Protein AF-A0A3B0MSV7-F1 (afdb_monomer)

Organism: NCBI:txid254356

Foldseek 3Di:
DQDLQEAEPADDDPLCPQQNVVVSVVSRVVVWHKYKHPAQLQDPPDDAPDHAWIWIATQQWATEIAHPGDDLVSSVVSVVSRLVVLQVLCVVLVVCVQLNHSVVLCVQRYHYHSHNSPDHPVNRVVVTGRPDQLNSLSSLCSVCSSLVVRDDCVQQGSDDQPDPVSCVRNPRDDRTNVLSCLLRPDDPDPDDDDDDDPPPCPLVSVVSNVVSCCVVPVPDQDEDDDPDCVSVPDDDHDYDDDPDDD

Solvent-accessible surface area (backbone atoms only — not comparable to full-atom values): 14546 Å² total; per-residue (Å²): 130,84,47,55,24,34,32,77,73,37,86,83,45,87,71,50,40,64,50,54,52,50,51,42,52,49,14,54,78,64,73,33,58,34,38,32,25,72,64,53,67,61,50,88,86,72,81,74,89,58,62,53,51,38,36,42,38,36,76,46,30,25,44,30,41,32,27,60,46,91,54,67,68,48,47,52,53,46,53,53,53,52,47,51,50,53,40,51,53,29,57,77,70,65,38,42,85,52,57,46,57,52,84,70,41,44,83,76,34,52,40,81,37,80,58,34,75,82,52,47,64,68,54,50,63,67,73,26,61,43,85,51,68,55,60,22,46,34,36,40,53,51,49,14,53,35,68,45,28,77,65,63,54,92,47,42,47,40,68,80,61,91,46,74,68,43,46,62,63,35,52,78,59,66,68,47,22,54,56,44,40,64,44,73,47,84,77,95,57,98,72,83,88,86,85,74,65,92,89,67,49,65,68,57,55,49,52,51,29,53,50,47,50,42,71,79,34,78,81,66,87,70,79,61,81,73,98,55,73,84,78,61,81,72,74,101,65,66,68,69,84,83,84,78,86,127

InterPro domains:
  IPR027417 P-loop containing nucleoside triphosphate hydrolase [G3DSA:3.40.50.300] (95-241)
  IPR027417 P-loop containing nucleoside triphosphate hydrolase [SSF52540] (80-227)

Structure (mmCIF, N/CA/C/O backbone):
data_AF-A0A3B0MSV7-F1
#
_entry.id   AF-A0A3B0MSV7-F1
#
loop_
_atom_site.group_PDB
_atom_site.id
_atom_site.type_symbol
_atom_site.label_atom_id
_atom_site.label_alt_id
_atom_site.label_comp_id
_atom_site.label_asym_id
_atom_site.label_entity_id
_atom_site.label_seq_id
_atom_site.pdbx_PDB_ins_code
_atom_site.Cartn_x
_atom_site.Cartn_y
_atom_site.Cartn_z
_atom_site.occupancy
_atom_site.B_iso_or_equiv
_atom_site.auth_seq_id
_atom_site.auth_comp_id
_atom_site.auth_asym_id
_atom_site.auth_atom_id
_atom_site.pdbx_PDB_model_num
ATOM 1 N N . MET A 1 1 ? 2.598 -18.179 11.301 1.00 48.12 1 MET A N 1
ATOM 2 C CA . MET A 1 1 ? 3.616 -17.414 10.551 1.00 48.12 1 MET A CA 1
ATOM 3 C C . MET A 1 1 ? 2.839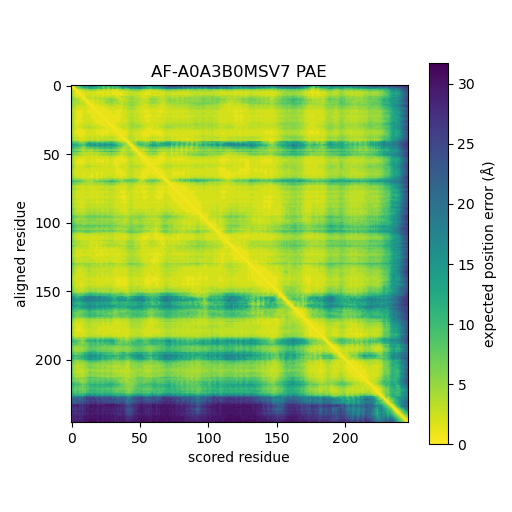 -16.520 9.619 1.00 48.12 1 MET A C 1
ATOM 5 O O . MET A 1 1 ? 2.003 -17.058 8.912 1.00 48.12 1 MET A O 1
ATOM 9 N N . THR A 1 2 ? 3.043 -15.207 9.681 1.00 65.12 2 THR A N 1
ATOM 10 C CA . THR A 1 2 ? 2.378 -14.266 8.771 1.00 65.12 2 THR A CA 1
ATOM 11 C C . THR A 1 2 ? 2.824 -14.568 7.346 1.00 65.12 2 THR A C 1
ATOM 13 O O . THR A 1 2 ? 4.017 -14.776 7.113 1.00 65.12 2 THR A O 1
ATOM 16 N N . SER A 1 3 ? 1.875 -14.650 6.418 1.00 84.06 3 SER A N 1
ATOM 17 C CA . SER A 1 3 ? 2.156 -14.942 5.010 1.00 84.06 3 SER A CA 1
ATOM 18 C C . SER A 1 3 ? 3.074 -13.876 4.394 1.00 84.06 3 SER A C 1
ATOM 20 O O . SER A 1 3 ? 2.963 -12.692 4.720 1.00 84.06 3 SER A O 1
ATOM 22 N N . SER A 1 4 ? 3.968 -14.254 3.474 1.00 90.00 4 SER A N 1
ATOM 23 C CA . SER A 1 4 ? 4.728 -13.283 2.663 1.00 90.00 4 SER A CA 1
ATOM 24 C C . SER A 1 4 ? 3.831 -12.523 1.676 1.00 90.00 4 SER A C 1
ATOM 26 O O . SER A 1 4 ? 4.258 -11.524 1.106 1.00 90.00 4 SER A O 1
ATOM 28 N N . PHE A 1 5 ? 2.587 -12.975 1.495 1.00 95.44 5 PHE A N 1
ATOM 29 C CA . PHE A 1 5 ? 1.570 -12.322 0.674 1.00 95.44 5 PHE A CA 1
ATOM 30 C C . PHE A 1 5 ? 0.740 -11.279 1.426 1.00 95.44 5 PHE A C 1
ATOM 32 O O . PHE A 1 5 ? -0.040 -10.570 0.803 1.00 95.44 5 PHE A O 1
ATOM 39 N N . PHE A 1 6 ? 0.877 -11.185 2.750 1.00 96.56 6 PHE A N 1
ATOM 40 C CA . PHE A 1 6 ? 0.087 -10.265 3.559 1.00 96.56 6 PHE A CA 1
ATOM 41 C C . PHE A 1 6 ? 0.986 -9.393 4.427 1.00 96.56 6 PHE A C 1
ATOM 43 O O . PHE A 1 6 ? 1.848 -9.890 5.158 1.00 96.56 6 PHE A O 1
ATOM 50 N N . PHE A 1 7 ? 0.772 -8.085 4.376 1.00 96.25 7 PHE A N 1
ATOM 51 C CA . PHE A 1 7 ? 1.402 -7.105 5.250 1.00 96.25 7 PHE A CA 1
ATOM 52 C C . PHE A 1 7 ? 0.329 -6.296 5.969 1.00 96.25 7 PHE A C 1
ATOM 54 O O . PHE A 1 7 ? -0.545 -5.744 5.315 1.00 96.25 7 PHE A O 1
ATOM 61 N N . ASN A 1 8 ? 0.427 -6.175 7.294 1.00 94.94 8 ASN A N 1
ATOM 62 C CA . ASN A 1 8 ? -0.419 -5.277 8.074 1.00 94.94 8 ASN A CA 1
ATOM 63 C C . ASN A 1 8 ? 0.447 -4.341 8.923 1.00 94.94 8 ASN A C 1
ATOM 65 O O . ASN A 1 8 ? 1.277 -4.804 9.714 1.00 94.94 8 ASN A O 1
ATOM 69 N N . GLN A 1 9 ? 0.240 -3.041 8.749 1.00 93.00 9 GLN A N 1
ATOM 70 C CA . GLN A 1 9 ? 0.788 -1.971 9.581 1.00 93.00 9 GLN A CA 1
ATOM 71 C C . GLN A 1 9 ? -0.317 -1.173 10.285 1.00 93.00 9 GLN A C 1
ATOM 73 O O . GLN A 1 9 ? -0.038 -0.608 11.338 1.00 93.00 9 GLN A O 1
ATOM 78 N N . ALA A 1 10 ? -1.564 -1.228 9.803 1.00 89.81 10 ALA A N 1
ATOM 79 C CA . ALA A 1 10 ? -2.692 -0.611 10.487 1.00 89.81 10 ALA A CA 1
ATOM 80 C C . ALA A 1 10 ? -2.975 -1.267 11.851 1.00 89.81 10 ALA A C 1
ATOM 82 O O . ALA A 1 10 ? -2.800 -2.480 12.052 1.00 89.81 10 ALA A O 1
ATOM 83 N N . ASN A 1 11 ? -3.469 -0.459 12.790 1.00 88.38 11 ASN A N 1
ATOM 84 C CA . ASN A 1 11 ? -3.837 -0.922 14.123 1.00 88.38 11 ASN A CA 1
ATOM 85 C C . ASN A 1 11 ? -5.003 -1.918 14.065 1.00 88.38 11 ASN A C 1
ATOM 87 O O . ASN A 1 11 ? -6.092 -1.616 13.574 1.00 88.38 11 ASN A O 1
ATOM 91 N N . LYS A 1 12 ? -4.782 -3.117 14.613 1.00 90.62 12 LYS A N 1
ATOM 92 C CA . LYS A 1 12 ? -5.821 -4.142 14.748 1.00 90.62 12 LYS A CA 1
ATOM 93 C C . LYS A 1 12 ? -6.724 -3.804 15.938 1.00 90.62 12 LYS A C 1
ATOM 95 O O . LYS A 1 12 ? -6.232 -3.665 17.057 1.00 90.62 12 LYS A O 1
ATOM 100 N N . SER A 1 13 ? -8.024 -3.710 15.692 1.00 92.31 13 SER A N 1
ATOM 101 C CA . SER A 1 13 ? -9.078 -3.503 16.688 1.00 92.31 13 SER A CA 1
ATOM 102 C C . SER A 1 13 ? -10.089 -4.651 16.630 1.00 92.31 13 SER A C 1
ATOM 104 O O . SER A 1 13 ? -10.011 -5.504 15.746 1.00 92.31 13 SER A O 1
ATOM 106 N N . GLU A 1 14 ? -11.040 -4.714 17.563 1.00 92.44 14 GLU A N 1
ATOM 107 C CA . GLU A 1 14 ? -12.082 -5.751 17.511 1.00 92.44 14 GLU A CA 1
ATOM 108 C C . GLU A 1 14 ? -13.023 -5.551 16.311 1.00 92.44 14 GLU A C 1
ATOM 110 O O . GLU A 1 14 ? -13.517 -6.524 15.747 1.00 92.44 14 GLU A O 1
ATOM 115 N N . GLU A 1 15 ? -13.212 -4.306 15.870 1.00 92.50 15 GLU A N 1
ATOM 116 C CA . GLU A 1 15 ? -14.075 -3.933 14.749 1.00 92.50 15 GLU A CA 1
ATOM 117 C C . GLU A 1 15 ? -13.504 -4.368 13.393 1.00 92.50 15 GLU A C 1
ATOM 119 O O . GLU A 1 15 ? -14.255 -4.832 12.540 1.00 92.50 15 GLU A O 1
ATOM 124 N N . ASN A 1 16 ? -12.188 -4.242 13.184 1.00 95.00 16 ASN A N 1
ATOM 125 C CA . ASN A 1 16 ? -11.553 -4.566 11.899 1.00 95.00 16 ASN A CA 1
ATOM 126 C C . ASN A 1 16 ? -10.944 -5.976 11.845 1.00 95.00 16 ASN A C 1
ATOM 128 O O . ASN A 1 16 ? -10.625 -6.480 10.766 1.00 95.00 16 ASN A O 1
ATOM 132 N N . LYS A 1 17 ? -10.802 -6.641 12.998 1.00 95.19 17 LYS A N 1
ATOM 133 C CA . LYS A 1 17 ? -10.122 -7.934 13.135 1.00 95.19 17 LYS A CA 1
ATOM 134 C C . LYS A 1 17 ? -10.636 -8.999 12.179 1.00 95.19 17 LYS A C 1
ATOM 136 O O . LYS A 1 17 ? -9.815 -9.696 11.586 1.00 95.19 17 LYS A O 1
ATOM 141 N N . GLN A 1 18 ? -11.955 -9.111 12.029 1.00 95.06 18 GLN A N 1
ATOM 142 C CA . GLN A 1 18 ? -12.560 -10.113 11.156 1.00 95.06 18 GLN A CA 1
ATOM 143 C C . GLN A 1 18 ? -12.133 -9.910 9.697 1.00 95.06 18 GLN A C 1
ATOM 145 O O . GLN A 1 18 ? -11.682 -10.857 9.059 1.00 95.06 18 GLN A O 1
ATOM 150 N N . LEU A 1 19 ? -12.221 -8.679 9.183 1.00 96.81 19 LEU A N 1
ATOM 151 C CA . LEU A 1 19 ? -11.829 -8.380 7.807 1.00 96.81 19 LEU A CA 1
ATOM 152 C C . LEU A 1 19 ? -10.325 -8.599 7.589 1.00 96.81 19 LEU A C 1
ATOM 154 O O . LEU A 1 19 ? -9.930 -9.158 6.570 1.00 96.81 19 LEU A O 1
ATOM 158 N N . LEU A 1 20 ? -9.482 -8.200 8.548 1.00 97.00 20 LEU A N 1
ATOM 159 C CA . LEU A 1 20 ? -8.030 -8.393 8.456 1.00 97.00 20 LEU A CA 1
ATOM 160 C C . LEU A 1 20 ? -7.640 -9.873 8.392 1.00 97.00 20 LEU A C 1
ATOM 162 O O . LEU A 1 20 ? -6.780 -10.240 7.596 1.00 97.00 20 LEU A O 1
ATOM 166 N N . GLU A 1 21 ? -8.270 -10.716 9.212 1.00 95.81 21 GLU A N 1
ATOM 167 C CA . GLU A 1 21 ? -8.036 -12.166 9.208 1.00 95.81 21 GLU A CA 1
ATOM 168 C C . GLU A 1 21 ? -8.483 -12.791 7.879 1.00 95.81 21 GLU A C 1
ATOM 170 O O . GLU A 1 21 ? -7.724 -13.543 7.271 1.00 95.81 21 GLU A O 1
ATOM 175 N N . GLN A 1 22 ? -9.648 -12.391 7.361 1.00 96.56 22 GLN A N 1
ATOM 176 C CA . GLN A 1 22 ? -10.139 -12.841 6.055 1.00 96.56 22 GLN A CA 1
ATOM 177 C C . GLN A 1 22 ? -9.228 -12.410 4.895 1.00 96.56 22 GLN A C 1
ATOM 179 O O . GLN A 1 22 ? -8.979 -13.195 3.981 1.00 96.56 22 GLN A O 1
ATOM 184 N N . LEU A 1 23 ? -8.709 -11.178 4.920 1.00 97.25 23 LEU A N 1
ATOM 185 C CA . LEU A 1 23 ? -7.759 -10.691 3.917 1.00 97.25 23 LEU A CA 1
ATOM 186 C C . LEU A 1 23 ? -6.432 -11.461 3.966 1.00 97.25 23 LEU A C 1
ATOM 188 O O . LEU A 1 23 ? -5.885 -11.778 2.910 1.00 97.25 23 LEU A O 1
ATOM 192 N N . GLU A 1 24 ? -5.919 -11.772 5.161 1.00 96.81 24 GLU A N 1
ATOM 193 C CA . GLU A 1 24 ? -4.688 -12.554 5.332 1.00 96.81 24 GLU A CA 1
ATOM 194 C C . GLU A 1 24 ? -4.846 -13.983 4.796 1.00 96.81 24 GLU A C 1
ATOM 196 O O . GLU A 1 24 ? -3.989 -14.455 4.039 1.00 96.81 24 GLU A O 1
ATOM 201 N N . GLU A 1 25 ? -5.946 -14.654 5.149 1.00 96.56 25 GLU A N 1
ATOM 202 C CA . GLU A 1 25 ? -6.273 -15.996 4.657 1.00 96.56 25 GLU A CA 1
ATOM 203 C C . GLU A 1 25 ? -6.412 -15.998 3.132 1.00 96.56 25 GLU A C 1
ATOM 205 O O . GLU A 1 25 ? -5.724 -16.758 2.444 1.00 96.56 25 GLU A O 1
ATOM 210 N N . TRP A 1 26 ? -7.206 -15.073 2.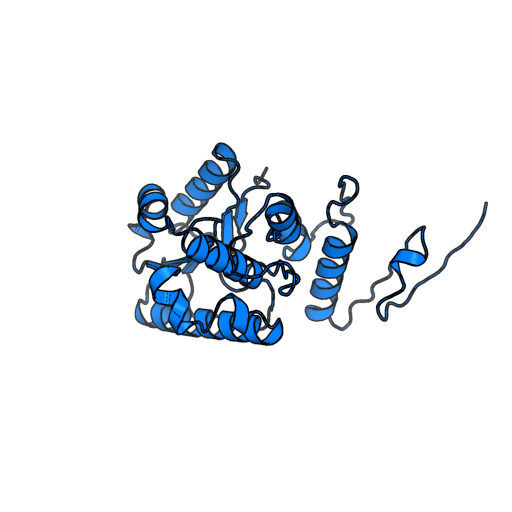584 1.00 96.94 26 TRP A N 1
ATOM 211 C CA . TRP A 1 26 ? -7.406 -14.945 1.143 1.00 96.94 26 TRP A CA 1
ATOM 212 C C . TRP A 1 26 ? -6.096 -14.690 0.387 1.00 96.94 26 TRP A C 1
ATOM 214 O O . TRP A 1 26 ? -5.841 -15.325 -0.643 1.00 96.94 26 TRP A O 1
ATOM 224 N N . ALA A 1 27 ? -5.247 -13.791 0.895 1.00 96.75 27 ALA A N 1
ATOM 225 C CA . ALA A 1 27 ? -3.951 -13.471 0.302 1.00 96.75 27 ALA A CA 1
ATOM 226 C C . ALA A 1 27 ? -3.040 -14.706 0.226 1.00 96.75 27 ALA A C 1
ATOM 228 O O . ALA A 1 27 ? -2.393 -14.946 -0.799 1.00 96.75 27 ALA A O 1
ATOM 229 N N . ALA A 1 28 ? -3.013 -15.508 1.295 1.00 95.62 28 ALA A N 1
ATOM 230 C CA . ALA A 1 28 ? -2.228 -16.734 1.365 1.00 95.62 28 ALA A CA 1
ATOM 231 C C . ALA A 1 28 ? -2.758 -17.824 0.420 1.00 95.62 28 ALA A C 1
ATOM 233 O O . ALA A 1 28 ? -1.974 -18.421 -0.317 1.00 95.62 28 ALA A O 1
ATOM 234 N N . GLU A 1 29 ? -4.072 -18.058 0.395 1.00 95.88 29 GLU A N 1
ATOM 235 C CA . GLU A 1 29 ? -4.696 -19.073 -0.464 1.00 95.88 29 GLU A CA 1
ATOM 236 C C . GLU A 1 29 ? -4.529 -18.763 -1.957 1.00 95.88 29 GLU A C 1
ATOM 238 O O . GLU A 1 29 ? -4.316 -19.665 -2.770 1.00 95.88 29 GLU A O 1
ATOM 243 N N . ASN A 1 30 ? -4.577 -17.479 -2.321 1.00 95.00 30 ASN A N 1
ATOM 244 C CA . ASN A 1 30 ? -4.545 -17.029 -3.712 1.00 95.00 30 ASN A CA 1
ATOM 245 C C . ASN A 1 30 ? -3.159 -16.559 -4.172 1.00 95.00 30 ASN A C 1
ATOM 247 O O . ASN A 1 30 ? -3.028 -16.079 -5.299 1.00 95.00 30 ASN A O 1
ATOM 251 N N . ASN A 1 31 ? -2.123 -16.672 -3.331 1.00 94.62 31 ASN A N 1
ATOM 252 C CA . ASN A 1 31 ? -0.774 -16.152 -3.600 1.00 94.62 31 ASN A CA 1
ATOM 253 C C . ASN A 1 31 ? -0.790 -14.693 -4.096 1.00 94.62 31 ASN A C 1
ATOM 255 O O . ASN A 1 31 ? -0.073 -14.323 -5.030 1.00 94.62 31 ASN A O 1
ATOM 259 N N . THR A 1 32 ? -1.668 -13.877 -3.514 1.00 94.00 32 THR A N 1
ATOM 260 C CA . THR A 1 32 ? -1.915 -12.507 -3.964 1.00 94.00 32 THR A CA 1
ATOM 261 C C . THR A 1 32 ? -1.419 -11.529 -2.921 1.00 94.00 32 THR A C 1
ATOM 263 O O . THR A 1 32 ? -1.791 -11.631 -1.760 1.00 94.00 32 THR A O 1
ATOM 266 N N . GLN A 1 33 ? -0.595 -10.569 -3.344 1.00 96.06 33 GLN A N 1
ATOM 267 C CA . GLN A 1 33 ? -0.086 -9.544 -2.440 1.00 96.06 33 GLN A CA 1
ATOM 268 C C . GLN A 1 33 ? -1.213 -8.645 -1.936 1.00 96.06 33 GLN A C 1
ATOM 270 O O . GLN A 1 33 ? -1.985 -8.091 -2.727 1.00 96.06 33 GLN A O 1
ATOM 275 N N . VAL A 1 34 ? -1.273 -8.490 -0.620 1.00 97.75 34 VAL A N 1
ATOM 276 C CA . VAL A 1 34 ? -2.196 -7.614 0.089 1.00 97.75 34 VAL A CA 1
ATOM 277 C C . VAL A 1 34 ? -1.422 -6.837 1.143 1.00 97.75 34 VAL A C 1
ATOM 279 O O . VAL A 1 34 ? -0.704 -7.408 1.965 1.00 97.75 34 VAL A O 1
ATOM 282 N N . TYR A 1 35 ? -1.602 -5.523 1.132 1.00 97.81 35 TYR A N 1
ATOM 283 C CA . TYR A 1 35 ? -1.072 -4.621 2.143 1.00 97.81 35 TYR A CA 1
ATOM 284 C C . TYR A 1 35 ? -2.240 -3.930 2.823 1.00 97.81 35 TYR A C 1
ATOM 286 O O . TYR A 1 35 ? -3.153 -3.448 2.156 1.00 97.81 35 TYR A O 1
ATOM 294 N N . VAL A 1 36 ? -2.187 -3.857 4.141 1.00 97.50 36 VAL A N 1
ATOM 295 C CA . VAL A 1 36 ? -3.093 -3.064 4.954 1.00 97.50 36 VAL A CA 1
ATOM 296 C C . VAL A 1 36 ? -2.255 -2.060 5.729 1.00 97.50 36 VAL A C 1
ATOM 298 O O . VAL A 1 36 ? -1.378 -2.439 6.507 1.00 97.50 36 VAL A O 1
ATOM 301 N N . VAL A 1 37 ? -2.499 -0.780 5.479 1.00 95.75 37 VAL A N 1
ATOM 302 C CA . VAL A 1 37 ? -1.752 0.340 6.067 1.00 95.75 37 VAL A CA 1
ATOM 303 C C . VAL A 1 37 ? -2.717 1.382 6.621 1.00 95.75 37 VAL A C 1
ATOM 305 O O . VAL A 1 37 ? -3.898 1.362 6.287 1.00 95.75 37 VAL A O 1
ATOM 308 N N . ASP A 1 38 ? -2.235 2.281 7.468 1.00 93.81 38 ASP A N 1
ATOM 309 C CA . ASP A 1 38 ? -2.989 3.453 7.944 1.00 93.81 38 ASP A CA 1
ATOM 310 C C . ASP A 1 38 ? -2.557 4.764 7.261 1.00 93.81 38 ASP A C 1
ATOM 312 O O . ASP A 1 38 ? -3.187 5.803 7.451 1.00 93.81 38 ASP A O 1
ATOM 316 N N . GLY A 1 39 ? -1.525 4.694 6.417 1.00 93.31 39 GLY A N 1
ATOM 317 C CA . GLY A 1 39 ? -0.963 5.809 5.669 1.00 93.31 39 GLY A CA 1
ATOM 318 C C . GLY A 1 39 ? 0.135 5.366 4.693 1.00 93.31 39 GLY A C 1
ATOM 319 O O . GLY A 1 39 ? 0.488 4.181 4.640 1.00 93.31 39 GLY A O 1
ATOM 320 N N . PRO A 1 40 ? 0.696 6.288 3.891 1.00 93.94 40 PRO A N 1
ATOM 321 C CA . PRO A 1 40 ? 1.839 5.987 3.034 1.00 93.94 40 PRO A CA 1
ATOM 322 C C . PRO A 1 40 ? 3.088 5.600 3.843 1.00 93.94 40 PRO A C 1
ATOM 324 O O . PRO A 1 40 ? 3.626 6.399 4.600 1.00 93.94 40 PRO A O 1
ATOM 327 N N . LEU A 1 41 ? 3.623 4.397 3.619 1.00 90.75 41 LEU A N 1
ATOM 328 C CA . LEU A 1 41 ? 4.809 3.880 4.321 1.00 90.75 41 LEU A CA 1
ATOM 329 C C . LEU A 1 41 ? 6.101 4.611 3.928 1.00 90.75 41 LEU A C 1
ATOM 331 O O . LEU A 1 41 ? 7.080 4.618 4.666 1.00 90.75 41 LEU A O 1
ATOM 335 N N . GLY A 1 42 ? 6.147 5.180 2.722 1.00 74.44 42 GLY A N 1
ATOM 336 C CA . GLY A 1 42 ? 7.362 5.760 2.148 1.00 74.44 42 GLY A CA 1
ATOM 337 C C . GLY A 1 42 ? 7.832 7.081 2.773 1.00 74.44 42 GLY A C 1
ATOM 338 O O . GLY A 1 42 ? 8.919 7.548 2.407 1.00 74.44 42 GLY A O 1
ATOM 339 N N . ASP A 1 43 ? 7.034 7.703 3.646 1.00 74.00 43 ASP A N 1
ATOM 340 C CA . ASP A 1 43 ? 7.321 9.009 4.247 1.00 74.00 43 ASP A CA 1
ATOM 341 C C . ASP A 1 43 ? 6.620 9.139 5.619 1.00 74.00 43 ASP A C 1
ATOM 343 O O . ASP A 1 43 ? 5.423 9.392 5.684 1.00 74.00 43 ASP A O 1
ATOM 347 N N . ASP A 1 44 ? 7.366 8.989 6.721 1.00 69.56 44 ASP A N 1
ATOM 348 C CA . ASP A 1 44 ? 6.825 8.995 8.099 1.00 69.56 44 ASP A CA 1
ATOM 349 C C . ASP A 1 44 ? 6.354 10.384 8.589 1.00 69.56 44 ASP A C 1
ATOM 351 O O . ASP A 1 44 ? 6.057 10.564 9.766 1.00 69.56 44 ASP A O 1
ATOM 355 N N . LYS A 1 45 ? 6.353 11.407 7.728 1.00 76.44 45 LYS A N 1
ATOM 356 C CA . LYS A 1 45 ? 5.959 12.777 8.103 1.00 76.44 45 LYS A CA 1
ATOM 357 C C . LYS A 1 45 ? 4.442 12.993 8.136 1.00 76.44 45 LYS A C 1
ATOM 359 O O . LYS A 1 45 ? 4.010 14.074 8.528 1.00 76.44 45 LYS A O 1
ATOM 364 N N . TYR A 1 46 ? 3.672 12.031 7.635 1.00 80.56 46 TYR A N 1
ATOM 365 C CA . TYR A 1 46 ? 2.222 12.123 7.528 1.00 80.56 46 TYR A CA 1
ATOM 366 C C . TYR A 1 46 ? 1.586 11.445 8.740 1.00 80.56 46 TYR A C 1
ATOM 368 O O . TYR A 1 46 ? 1.776 10.250 8.960 1.00 80.56 46 TYR A O 1
ATOM 376 N N . GLU A 1 47 ? 0.856 12.223 9.53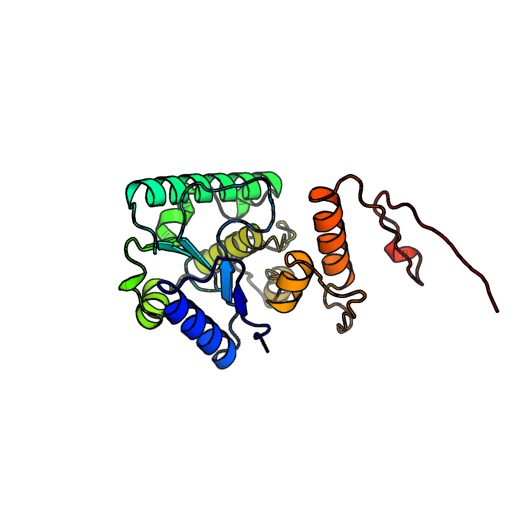1 1.00 81.75 47 GLU A N 1
ATOM 377 C CA . GLU A 1 47 ? 0.095 11.748 10.683 1.00 81.75 47 GLU A CA 1
ATOM 378 C C . GLU A 1 47 ? -1.366 12.138 10.480 1.00 81.75 47 GLU A C 1
ATOM 380 O O . GLU A 1 47 ? -1.663 13.295 10.184 1.00 81.75 47 GLU A O 1
ATOM 385 N N . TYR A 1 48 ? -2.270 11.176 10.654 1.00 89.06 48 TYR A N 1
ATOM 386 C CA . TYR A 1 48 ? -3.706 11.386 10.495 1.00 89.06 48 TYR A CA 1
ATOM 387 C C . TYR A 1 48 ? -4.383 11.423 11.866 1.00 89.06 48 TYR A C 1
ATOM 389 O O . TYR A 1 48 ? -4.099 10.594 12.733 1.00 89.06 48 TYR A O 1
ATOM 397 N N . SER A 1 49 ? -5.271 12.397 12.067 1.00 85.38 49 SER A N 1
ATOM 398 C CA . SER A 1 49 ? -6.039 12.575 13.307 1.00 85.38 49 SER A CA 1
ATOM 399 C C . SER A 1 49 ? -7.128 11.516 13.477 1.00 85.38 49 SER A C 1
ATOM 401 O O . SER A 1 49 ? -7.399 11.095 14.602 1.00 85.38 49 SER A O 1
ATOM 403 N N . HIS A 1 50 ? -7.734 11.084 12.369 1.00 89.50 50 HIS A N 1
ATOM 404 C CA . HIS A 1 50 ? -8.760 10.054 12.358 1.00 89.50 50 HIS A CA 1
ATOM 405 C C . HIS A 1 50 ? -8.190 8.705 12.821 1.00 89.50 50 HIS A C 1
ATOM 407 O O . HIS A 1 50 ? -7.118 8.273 12.391 1.00 89.50 50 HIS A O 1
ATOM 413 N N . VAL A 1 51 ? -8.927 8.017 13.695 1.00 88.62 51 VAL A N 1
ATOM 414 C CA . VAL A 1 51 ? -8.546 6.712 14.247 1.00 88.62 51 VAL A CA 1
ATOM 415 C C . VAL A 1 51 ? -9.559 5.661 13.823 1.00 88.62 51 VAL A C 1
ATOM 417 O O . VAL A 1 51 ? -10.766 5.871 13.892 1.00 88.62 51 VAL A O 1
ATOM 420 N N . GLY A 1 52 ? -9.062 4.478 13.467 1.00 91.75 52 GLY A N 1
ATOM 421 C CA . GLY A 1 52 ? -9.909 3.338 13.126 1.00 91.75 52 GLY A CA 1
ATOM 422 C C . GLY A 1 52 ? -1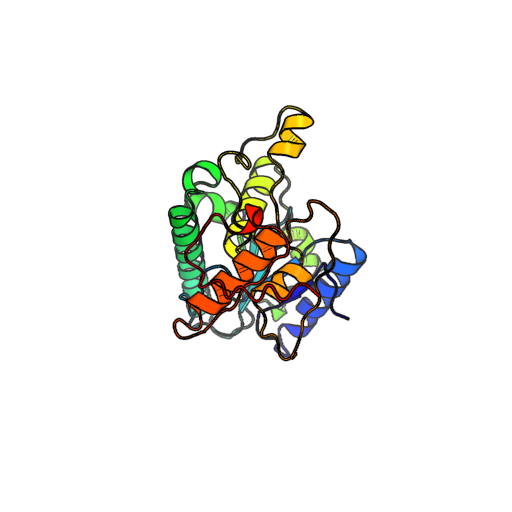0.189 3.205 11.635 1.00 91.75 52 GLY A C 1
ATOM 423 O O . GLY A 1 52 ? -11.084 2.462 11.265 1.00 91.75 52 GLY A O 1
ATOM 424 N N . HIS A 1 53 ? -9.437 3.864 10.756 1.00 95.06 53 HIS A N 1
ATOM 425 C CA . HIS A 1 53 ? -9.436 3.532 9.331 1.00 95.06 53 HIS A CA 1
ATOM 426 C C . HIS A 1 53 ? -8.378 2.478 8.999 1.00 95.06 53 HIS A C 1
ATOM 428 O O . HIS A 1 53 ? -7.401 2.285 9.725 1.00 95.06 53 HIS A O 1
ATOM 434 N N . ILE A 1 54 ? -8.559 1.826 7.855 1.00 97.00 54 ILE A N 1
ATOM 435 C CA . ILE A 1 54 ? -7.512 1.061 7.179 1.00 97.00 54 ILE A CA 1
ATOM 436 C C . ILE A 1 54 ? -7.508 1.403 5.689 1.00 97.00 54 ILE A C 1
ATOM 438 O O . ILE A 1 54 ? -8.536 1.756 5.110 1.00 97.00 54 ILE A O 1
ATOM 442 N N . VAL A 1 55 ? -6.358 1.222 5.050 1.00 97.69 55 VAL A N 1
ATOM 443 C CA . VAL A 1 55 ? -6.188 1.292 3.601 1.00 97.69 55 VAL A CA 1
ATOM 444 C C . VAL A 1 55 ? -5.743 -0.080 3.102 1.00 97.69 55 VAL A C 1
ATOM 446 O O . VAL A 1 55 ? -4.615 -0.505 3.358 1.00 97.69 55 VAL A O 1
ATOM 449 N N . ALA A 1 56 ? -6.628 -0.782 2.395 1.00 98.12 56 ALA A N 1
ATOM 450 C CA . ALA A 1 56 ? -6.357 -2.090 1.808 1.00 98.12 56 ALA A CA 1
ATOM 451 C C . ALA A 1 56 ? -5.911 -1.956 0.343 1.00 98.12 56 ALA A C 1
ATOM 453 O O . ALA A 1 56 ? -6.602 -1.384 -0.507 1.00 98.12 56 ALA A O 1
ATOM 454 N N . LEU A 1 57 ? -4.743 -2.520 0.045 1.00 97.88 57 LEU A N 1
ATOM 455 C CA . LEU A 1 57 ? -4.035 -2.407 -1.225 1.00 97.88 57 LEU A CA 1
ATOM 456 C C . LEU A 1 57 ? -3.769 -3.801 -1.782 1.00 97.88 57 LEU A C 1
ATOM 458 O O . LEU A 1 57 ? -3.212 -4.651 -1.090 1.00 97.88 57 LEU A O 1
ATOM 462 N N . SER A 1 58 ? -4.095 -4.029 -3.051 1.00 96.88 58 SER A N 1
ATOM 463 C CA . SER A 1 58 ? -3.743 -5.273 -3.734 1.00 96.88 58 SER A CA 1
ATOM 464 C C . SER A 1 58 ? -3.630 -5.042 -5.245 1.00 96.88 58 SER A C 1
ATOM 466 O O . SER A 1 58 ? -4.470 -4.332 -5.810 1.00 96.88 58 SER A O 1
ATOM 468 N N . PRO A 1 59 ? -2.612 -5.599 -5.928 1.00 94.06 59 PRO A N 1
ATOM 469 C CA . PRO A 1 59 ? -2.477 -5.478 -7.378 1.00 94.06 59 PRO A CA 1
ATOM 470 C C . PRO A 1 59 ? -3.742 -5.926 -8.121 1.00 94.06 59 PRO A C 1
ATOM 472 O O . PRO A 1 59 ? -4.376 -6.918 -7.768 1.00 94.06 59 PRO A O 1
ATOM 475 N N . GLY A 1 60 ? -4.123 -5.185 -9.164 1.00 94.06 60 GLY A N 1
ATOM 476 C CA . GLY A 1 60 ? -5.351 -5.449 -9.924 1.00 94.06 60 GLY A CA 1
ATOM 477 C C . GLY A 1 60 ? -6.655 -5.031 -9.228 1.00 94.06 60 GLY A C 1
ATOM 478 O O . GLY A 1 60 ? -7.731 -5.205 -9.808 1.00 94.06 60 GLY A O 1
ATOM 479 N N . ARG A 1 61 ? -6.569 -4.454 -8.024 1.00 96.31 61 ARG A N 1
ATOM 480 C CA . ARG A 1 61 ? -7.708 -3.941 -7.259 1.00 96.31 61 ARG A CA 1
ATOM 481 C C . ARG A 1 61 ? -7.618 -2.428 -7.056 1.00 96.31 61 ARG A C 1
ATOM 483 O O . ARG A 1 61 ? -6.566 -1.814 -7.242 1.00 96.31 61 ARG A O 1
ATOM 490 N N . LYS A 1 62 ? -8.752 -1.823 -6.714 1.00 97.44 62 LYS A N 1
ATOM 491 C CA . LYS A 1 62 ? -8.868 -0.462 -6.201 1.00 97.44 62 LYS A CA 1
ATOM 492 C C . LYS A 1 62 ? -8.256 -0.406 -4.807 1.00 97.44 62 LYS A C 1
ATOM 494 O O . LYS A 1 62 ? -8.315 -1.377 -4.053 1.00 97.44 62 LYS A O 1
ATOM 499 N N . ILE A 1 63 ? -7.713 0.752 -4.479 1.00 97.69 63 ILE A N 1
ATOM 500 C CA . ILE A 1 63 ? -7.262 1.112 -3.142 1.00 97.69 63 ILE A CA 1
ATOM 501 C C . ILE A 1 63 ? -8.518 1.352 -2.310 1.00 97.69 63 ILE A C 1
ATOM 503 O O . ILE A 1 63 ? -9.278 2.278 -2.596 1.00 97.69 63 ILE A O 1
ATOM 507 N N . ALA A 1 64 ? -8.767 0.485 -1.335 1.00 98.12 64 ALA A N 1
ATOM 508 C CA . ALA A 1 64 ? -9.943 0.593 -0.488 1.00 98.12 64 ALA A CA 1
ATOM 509 C C . ALA A 1 64 ? -9.591 1.335 0.802 1.00 98.12 64 ALA A C 1
ATOM 511 O O . ALA A 1 64 ? -8.763 0.848 1.567 1.00 98.12 64 ALA A O 1
ATOM 512 N N . LEU A 1 65 ? -10.211 2.490 1.033 1.00 97.88 65 LEU A N 1
ATOM 513 C CA . LEU A 1 65 ? -10.161 3.209 2.303 1.00 97.88 65 LEU A CA 1
ATOM 514 C C . LEU A 1 65 ? -11.420 2.834 3.075 1.00 97.88 65 LEU A C 1
ATOM 516 O O . LEU A 1 65 ? -12.526 3.028 2.573 1.00 97.88 65 LEU A O 1
ATOM 520 N N . ILE A 1 66 ? -11.252 2.247 4.254 1.00 97.88 66 ILE A N 1
ATOM 521 C CA . ILE A 1 66 ? -12.347 1.634 5.004 1.00 97.88 66 ILE A CA 1
ATOM 522 C C . ILE A 1 66 ? -12.357 2.204 6.413 1.00 97.88 66 ILE A C 1
ATOM 524 O O . ILE A 1 66 ? -11.355 2.111 7.126 1.00 97.88 66 ILE A O 1
ATOM 528 N N . ASN A 1 67 ? -13.490 2.771 6.809 1.00 97.31 67 ASN A N 1
ATOM 529 C CA . ASN A 1 67 ? -13.688 3.375 8.114 1.00 97.31 67 ASN A CA 1
ATOM 530 C C . ASN A 1 67 ? -14.290 2.379 9.113 1.00 97.31 67 ASN A C 1
ATOM 532 O O . ASN A 1 67 ? -15.350 1.810 8.878 1.00 97.31 67 ASN A O 1
ATOM 536 N N . PHE A 1 68 ? -13.640 2.187 10.256 1.00 95.81 68 PHE A N 1
ATOM 537 C CA . PHE A 1 68 ? -14.194 1.501 11.431 1.00 95.81 68 PHE A CA 1
ATOM 538 C C . PHE A 1 68 ? -14.361 2.450 12.630 1.00 95.81 68 PHE A C 1
ATOM 540 O O . PHE A 1 68 ? -14.808 2.018 13.699 1.00 95.81 68 PHE A O 1
ATOM 547 N N . GLY A 1 69 ? -13.990 3.721 12.453 1.00 91.88 69 GLY A N 1
ATOM 548 C CA . GLY A 1 69 ? -14.135 4.807 13.409 1.00 91.88 69 GLY A CA 1
ATOM 549 C C . GLY A 1 69 ? -15.589 5.240 13.597 1.00 91.88 69 GLY A C 1
ATOM 550 O O . GLY A 1 69 ? -16.530 4.628 13.091 1.00 91.88 69 GLY A O 1
ATOM 551 N N . ALA A 1 70 ? -15.780 6.281 14.406 1.00 86.50 70 ALA A N 1
ATOM 552 C CA . ALA A 1 70 ? -17.110 6.778 14.766 1.00 86.50 70 ALA A CA 1
ATOM 553 C C . ALA A 1 70 ? -17.546 8.016 13.969 1.00 86.50 70 ALA A C 1
ATOM 555 O O . ALA A 1 70 ? -18.736 8.320 13.955 1.00 86.50 70 ALA A O 1
ATOM 556 N N . SER A 1 71 ? -16.603 8.741 13.360 1.00 91.00 71 SER A N 1
ATOM 557 C CA . SER A 1 71 ? -16.855 10.013 12.684 1.00 91.00 71 SER A CA 1
ATOM 558 C C . SER A 1 71 ? -16.687 9.853 11.176 1.00 91.00 71 SER A C 1
ATOM 560 O O . SER A 1 71 ? -15.602 9.535 10.698 1.00 91.00 71 SER A O 1
ATOM 562 N N . GLU A 1 72 ? -17.772 10.057 10.432 1.00 90.44 72 GLU A N 1
ATOM 563 C CA . GLU A 1 72 ? -17.751 10.091 8.964 1.00 90.44 72 GLU A CA 1
ATOM 564 C C . GLU A 1 72 ? -17.031 11.350 8.455 1.00 90.44 72 GLU A C 1
ATOM 566 O O . GLU A 1 72 ? -16.238 11.267 7.525 1.00 90.44 72 GLU A O 1
ATOM 571 N N . GLU A 1 73 ? -17.224 12.493 9.120 1.00 93.00 73 GLU A N 1
ATOM 572 C CA . GLU A 1 73 ? -16.597 13.771 8.755 1.00 93.00 73 GLU A CA 1
ATOM 573 C C . GLU A 1 73 ? -15.065 13.713 8.883 1.00 93.00 73 GLU A C 1
ATOM 575 O O . GLU A 1 73 ? -14.349 14.061 7.949 1.00 93.00 73 GLU A O 1
ATOM 580 N N . GLU A 1 74 ? -14.547 13.181 9.995 1.00 94.12 74 GLU A N 1
ATOM 581 C CA . GLU A 1 74 ? -13.095 13.005 10.177 1.00 94.12 74 GLU A CA 1
ATOM 582 C C . GLU A 1 74 ? -12.510 11.995 9.174 1.00 94.12 74 GLU A C 1
ATOM 584 O O . GLU A 1 74 ? -11.342 12.090 8.792 1.00 94.12 74 GLU A O 1
ATOM 589 N N . PHE A 1 75 ? -13.307 11.015 8.739 1.00 96.12 75 PHE A N 1
ATOM 590 C CA . PHE A 1 75 ? -12.884 10.058 7.722 1.00 96.12 75 PHE A CA 1
ATOM 591 C C . PHE A 1 75 ? -12.818 10.691 6.326 1.00 96.12 75 PHE A C 1
ATOM 593 O O . PHE A 1 75 ? -11.879 10.412 5.579 1.00 96.12 75 PHE A O 1
ATOM 600 N N . GLU A 1 76 ? -13.765 11.566 5.977 1.00 95.50 76 GLU A N 1
ATOM 601 C CA . GLU A 1 76 ? -13.700 12.356 4.743 1.00 95.50 76 GLU A CA 1
ATOM 602 C C . GLU A 1 76 ? -12.460 13.261 4.722 1.00 95.50 76 GLU A C 1
ATOM 604 O O . GLU A 1 76 ? -11.746 13.289 3.716 1.00 95.50 76 GLU A O 1
ATOM 609 N N . GLU A 1 77 ? -12.155 13.938 5.836 1.00 95.81 77 GLU A N 1
ATOM 610 C CA . GLU A 1 77 ? -10.926 14.733 5.983 1.00 95.81 77 GLU A CA 1
ATOM 611 C C . GLU A 1 77 ? -9.676 13.870 5.764 1.00 95.81 77 GLU A C 1
ATOM 613 O O . GLU A 1 77 ? -8.818 14.212 4.947 1.00 95.81 77 GLU A O 1
ATOM 618 N N . PHE A 1 78 ? -9.616 12.694 6.401 1.00 95.81 78 PHE A N 1
ATOM 619 C CA . PHE A 1 78 ? -8.537 11.730 6.190 1.00 95.81 78 PHE A CA 1
ATOM 620 C C . PHE A 1 78 ? -8.381 11.330 4.715 1.00 95.81 78 PHE A C 1
ATOM 622 O O . PHE A 1 78 ? -7.255 11.242 4.223 1.00 95.81 78 PHE A O 1
ATOM 629 N N . ILE A 1 79 ? -9.479 11.076 3.995 1.00 95.94 79 ILE A N 1
ATOM 630 C CA . ILE A 1 79 ? -9.416 10.710 2.575 1.00 95.94 79 ILE A CA 1
ATOM 631 C C . ILE A 1 79 ? -8.778 11.841 1.760 1.00 95.94 79 ILE A C 1
ATOM 633 O O . ILE A 1 79 ? -7.932 11.566 0.904 1.00 95.94 79 ILE A O 1
ATOM 637 N N . GLU A 1 80 ? -9.170 13.096 1.991 1.00 95.62 80 GLU A N 1
ATOM 638 C CA . GLU A 1 80 ? -8.588 14.235 1.273 1.00 95.62 80 GLU A CA 1
ATOM 639 C C . GLU A 1 80 ? -7.090 14.379 1.565 1.00 95.62 80 GLU A C 1
ATOM 641 O O . GLU A 1 80 ? -6.297 14.455 0.617 1.00 95.62 80 GLU A O 1
ATOM 646 N N . ASP A 1 81 ? -6.698 14.317 2.840 1.00 95.12 81 ASP A N 1
ATOM 647 C CA . ASP A 1 81 ? -5.299 14.409 3.269 1.00 95.12 81 ASP A CA 1
ATOM 648 C C . ASP A 1 81 ? -4.462 13.264 2.678 1.00 95.12 81 ASP A C 1
ATOM 650 O O . ASP A 1 81 ? -3.418 13.488 2.061 1.00 95.12 81 ASP A O 1
ATOM 654 N N . PHE A 1 82 ? -4.960 12.026 2.745 1.00 95.56 82 PHE A N 1
ATOM 655 C CA . PHE A 1 82 ? -4.294 10.857 2.170 1.00 95.56 82 PHE A CA 1
ATOM 656 C C . PHE A 1 82 ? -4.047 11.017 0.662 1.00 95.56 82 PHE A C 1
ATOM 658 O O . PHE A 1 82 ? -2.976 10.685 0.141 1.00 95.56 82 PHE A O 1
ATOM 665 N N . ILE A 1 83 ? -5.031 11.537 -0.075 1.00 95.25 83 ILE A N 1
ATOM 666 C CA . ILE A 1 83 ? -4.923 11.768 -1.520 1.00 95.25 83 ILE A CA 1
ATOM 667 C C . ILE A 1 83 ? -3.917 12.883 -1.828 1.00 95.25 83 ILE A C 1
ATOM 669 O O . ILE A 1 83 ? -3.167 12.775 -2.811 1.00 95.25 83 ILE A O 1
ATOM 673 N N . GLU A 1 84 ? -3.893 13.947 -1.025 1.00 94.38 84 GLU A N 1
ATOM 674 C CA . GLU A 1 84 ? -2.913 15.027 -1.136 1.00 94.38 84 GLU A CA 1
ATOM 675 C C . GLU A 1 84 ? -1.489 14.519 -0.884 1.00 94.38 84 GLU A C 1
ATOM 677 O O . GLU A 1 84 ? -0.581 14.795 -1.679 1.00 94.38 84 GLU A O 1
ATOM 682 N N . ASP A 1 85 ? -1.303 13.695 0.141 1.00 94.50 85 ASP A N 1
ATOM 683 C CA . ASP A 1 85 ? -0.014 13.125 0.519 1.00 94.50 85 ASP A CA 1
ATOM 684 C C . ASP A 1 85 ? 0.526 12.176 -0.549 1.00 94.50 85 ASP A C 1
ATOM 686 O O . ASP A 1 85 ? 1.682 12.300 -0.970 1.00 94.50 85 ASP A O 1
ATOM 690 N N . VAL A 1 86 ? -0.315 11.279 -1.079 1.00 94.31 86 VAL A N 1
ATOM 691 C CA . VAL A 1 86 ? 0.040 10.427 -2.227 1.00 94.31 86 VAL A CA 1
ATOM 692 C C . VAL A 1 86 ? 0.374 11.281 -3.453 1.00 94.31 86 VAL A C 1
ATOM 694 O O . VAL A 1 86 ? 1.323 10.979 -4.183 1.00 94.31 86 VAL A O 1
ATOM 697 N N . GLY A 1 87 ? -0.349 12.382 -3.671 1.00 93.88 87 GLY A N 1
ATOM 698 C CA . GLY A 1 87 ? -0.038 13.363 -4.711 1.00 93.88 87 GLY A CA 1
ATOM 699 C C . GLY A 1 87 ? 1.337 14.012 -4.531 1.00 93.88 87 GLY A C 1
ATOM 700 O O . GLY A 1 87 ? 2.093 14.127 -5.498 1.00 93.88 87 GLY A O 1
ATOM 701 N N . SER A 1 88 ? 1.685 14.378 -3.300 1.00 93.31 88 SER A N 1
ATOM 702 C CA . SER A 1 88 ? 2.981 14.952 -2.934 1.00 93.31 88 SER A CA 1
ATOM 703 C C . SER A 1 88 ? 4.124 13.947 -3.102 1.00 93.31 88 SER A C 1
ATOM 705 O O . SER A 1 88 ? 5.184 14.290 -3.629 1.00 93.31 88 SER A O 1
ATOM 707 N N . ILE A 1 89 ? 3.909 12.682 -2.723 1.00 92.81 89 ILE A N 1
ATOM 708 C CA . ILE A 1 89 ? 4.861 11.585 -2.958 1.00 92.81 89 ILE A CA 1
ATOM 709 C C . ILE A 1 89 ? 5.051 11.367 -4.465 1.00 92.81 89 ILE A C 1
ATOM 711 O O . ILE A 1 89 ? 6.182 11.238 -4.934 1.00 92.81 89 ILE A O 1
ATOM 715 N N . SER A 1 90 ? 3.963 11.379 -5.239 1.00 92.88 90 SER A N 1
ATOM 716 C CA . SER A 1 90 ? 4.022 11.254 -6.697 1.00 92.88 90 SER A CA 1
ATOM 717 C C . SER A 1 90 ? 4.817 12.381 -7.356 1.00 92.88 90 SER A C 1
ATOM 719 O O . SER A 1 90 ? 5.466 12.125 -8.367 1.00 92.88 90 SER A O 1
ATOM 721 N N . ASP A 1 91 ? 4.745 13.612 -6.847 1.00 91.88 91 ASP A N 1
ATOM 722 C CA . ASP A 1 91 ? 5.513 14.749 -7.374 1.00 91.88 91 ASP A CA 1
ATOM 723 C C . ASP A 1 91 ? 7.003 14.604 -7.023 1.00 91.88 91 ASP A C 1
ATOM 725 O O . ASP A 1 91 ? 7.857 14.729 -7.894 1.00 91.88 91 ASP A O 1
ATOM 729 N N . LYS A 1 92 ? 7.306 14.221 -5.773 1.00 90.69 92 LYS A N 1
ATOM 730 C CA . LYS A 1 92 ? 8.669 13.982 -5.262 1.00 90.69 92 LYS A CA 1
ATOM 731 C C . LYS A 1 92 ? 9.448 12.928 -6.057 1.00 90.69 92 LYS A C 1
ATOM 733 O O . LYS A 1 92 ? 10.662 13.055 -6.180 1.00 90.69 92 LYS A O 1
ATOM 738 N N . TYR A 1 93 ? 8.769 11.888 -6.542 1.00 90.38 93 TYR A N 1
ATOM 739 C CA . TYR A 1 93 ? 9.376 10.801 -7.323 1.00 90.38 93 TYR A CA 1
ATOM 740 C C . TYR A 1 93 ? 9.065 10.879 -8.826 1.00 90.38 93 TYR A C 1
ATOM 742 O O . TYR A 1 93 ? 9.338 9.925 -9.542 1.00 90.38 93 TYR A O 1
ATOM 750 N N . GLU A 1 94 ? 8.501 11.993 -9.308 1.00 91.31 94 GLU A N 1
ATOM 751 C CA . GLU A 1 94 ? 8.262 12.256 -10.739 1.00 91.31 94 GLU A CA 1
ATOM 752 C C . GLU A 1 94 ? 7.281 11.279 -11.428 1.00 91.31 94 GLU A C 1
ATOM 754 O O . GLU A 1 94 ? 7.263 11.116 -12.644 1.00 91.31 94 GLU A O 1
ATOM 759 N N . TYR A 1 95 ? 6.366 10.672 -10.669 1.00 91.75 95 TYR A N 1
ATOM 760 C CA . TYR A 1 95 ? 5.348 9.743 -11.191 1.00 91.75 95 TYR A CA 1
ATOM 761 C C . TYR A 1 95 ? 4.189 10.430 -11.917 1.00 91.75 95 TYR A C 1
ATOM 763 O O . TYR A 1 95 ? 3.378 9.785 -12.583 1.00 91.75 95 TYR A O 1
ATOM 771 N N . LYS A 1 96 ? 4.073 11.744 -11.755 1.00 87.44 96 LYS A N 1
ATOM 772 C CA . LYS A 1 96 ? 2.912 12.552 -12.134 1.00 87.44 96 LYS A CA 1
ATOM 773 C C . LYS A 1 96 ? 2.528 12.441 -13.608 1.00 87.44 96 LYS A C 1
ATOM 775 O O . LYS A 1 96 ? 1.336 12.477 -13.916 1.00 87.44 96 LYS A O 1
ATOM 780 N N . ASP A 1 97 ? 3.510 12.295 -14.492 1.00 86.06 97 ASP A N 1
ATOM 781 C CA . ASP A 1 97 ? 3.278 12.141 -15.930 1.00 86.06 97 ASP A CA 1
ATOM 782 C C . ASP A 1 97 ? 2.750 10.743 -16.276 1.00 86.06 97 ASP A C 1
ATOM 784 O O . ASP A 1 97 ? 1.926 10.602 -17.178 1.00 86.06 97 ASP A O 1
ATOM 788 N N . ALA A 1 98 ? 3.142 9.724 -15.506 1.00 86.69 98 ALA A N 1
ATOM 789 C CA . ALA A 1 98 ? 2.684 8.351 -15.682 1.00 86.69 98 ALA A CA 1
ATOM 790 C C . ALA A 1 98 ? 1.292 8.115 -15.071 1.00 86.69 98 ALA A C 1
ATOM 792 O O . ALA A 1 98 ? 0.396 7.617 -15.748 1.00 86.69 98 ALA A O 1
ATOM 793 N N . ILE A 1 99 ? 1.077 8.478 -13.802 1.00 89.19 99 ILE A N 1
ATOM 794 C CA . ILE A 1 99 ? -0.185 8.170 -13.099 1.00 89.19 99 ILE A CA 1
ATOM 795 C C . ILE A 1 99 ? -1.240 9.280 -13.213 1.00 89.19 99 ILE A C 1
ATOM 797 O O . ILE A 1 99 ? -2.427 9.054 -12.969 1.00 89.19 99 ILE A O 1
ATOM 801 N N . GLY A 1 100 ? -0.833 10.491 -13.595 1.00 88.44 100 GLY A N 1
ATOM 802 C CA . GLY A 1 100 ? -1.695 11.666 -13.631 1.00 88.44 100 GLY A CA 1
ATOM 803 C C . GLY A 1 100 ? -1.954 12.291 -12.254 1.00 88.44 100 GLY A C 1
ATOM 804 O O . GLY A 1 100 ? -1.447 11.879 -11.216 1.00 88.44 100 GLY A O 1
ATOM 805 N N . ARG A 1 101 ? -2.774 13.348 -12.238 1.00 88.56 101 ARG A N 1
ATOM 806 C CA . ARG A 1 101 ? -3.139 14.059 -11.000 1.00 88.56 101 ARG A CA 1
ATOM 807 C C . ARG A 1 101 ? -4.093 13.217 -10.134 1.00 88.56 101 ARG A C 1
ATOM 809 O O . ARG A 1 101 ? -4.990 12.605 -10.717 1.00 88.56 101 ARG A O 1
ATOM 816 N N . PRO A 1 102 ? -4.031 13.313 -8.791 1.00 90.38 102 PRO A N 1
ATOM 817 C CA . PRO A 1 102 ? -4.902 12.559 -7.882 1.00 90.38 102 PRO A CA 1
ATOM 818 C C . PRO A 1 102 ? -6.396 12.589 -8.208 1.00 90.38 102 PRO A C 1
ATOM 820 O O . PRO A 1 102 ? -7.059 11.556 -8.282 1.00 90.38 102 PRO A O 1
ATOM 823 N N . ARG A 1 103 ? -6.904 13.768 -8.580 1.00 86.00 103 ARG A N 1
ATOM 824 C CA . ARG A 1 103 ? -8.297 13.965 -9.018 1.00 86.00 103 ARG A CA 1
ATOM 825 C C . ARG A 1 103 ? -8.735 13.050 -10.172 1.00 86.00 103 ARG A C 1
ATOM 827 O O . ARG A 1 103 ? -9.923 12.759 -10.285 1.00 86.00 103 ARG A O 1
ATOM 834 N N . LYS A 1 104 ? -7.815 12.641 -11.058 1.00 85.25 104 LYS A N 1
ATOM 835 C CA . LYS A 1 104 ? -8.125 11.765 -12.200 1.00 85.25 104 LYS A CA 1
ATOM 836 C C . LYS A 1 104 ? -8.302 10.320 -11.762 1.00 85.25 104 LYS A C 1
ATOM 838 O O . LYS A 1 104 ? -9.247 9.678 -12.210 1.00 85.25 104 LYS A O 1
ATOM 843 N N . TRP A 1 105 ? -7.401 9.816 -10.921 1.00 87.31 105 TRP A N 1
ATOM 844 C CA . TRP A 1 105 ? -7.405 8.406 -10.558 1.00 87.31 105 TRP A CA 1
ATOM 845 C C . TRP A 1 105 ? -8.294 8.087 -9.356 1.00 87.31 105 TRP A C 1
ATOM 847 O O . TRP A 1 105 ? -8.798 6.968 -9.317 1.00 87.31 105 TRP A O 1
ATOM 857 N N . ARG A 1 106 ? -8.604 9.051 -8.468 1.00 90.56 106 ARG A N 1
ATOM 858 C CA . ARG A 1 106 ? -9.543 8.869 -7.339 1.00 90.56 106 ARG A CA 1
ATOM 859 C C . ARG A 1 106 ? -10.822 8.150 -7.757 1.00 90.56 106 ARG A C 1
ATOM 861 O O . ARG A 1 106 ? -11.098 7.054 -7.296 1.00 90.56 106 ARG A O 1
ATOM 868 N N . LYS A 1 107 ? -11.548 8.714 -8.727 1.00 83.69 107 LYS A N 1
ATOM 869 C CA . LYS A 1 107 ? -12.860 8.193 -9.155 1.00 83.69 107 LYS A CA 1
ATOM 870 C C . LYS A 1 107 ? -12.822 6.762 -9.693 1.00 83.69 107 LYS A C 1
ATOM 872 O O . LYS A 1 107 ? -13.843 6.085 -9.696 1.00 83.69 107 LYS A O 1
ATOM 877 N N . SER A 1 108 ? -11.686 6.329 -10.236 1.00 86.88 108 SER A N 1
ATOM 878 C CA . SER A 1 108 ? -11.562 5.013 -10.865 1.00 86.88 108 SER A CA 1
ATOM 879 C C . SER A 1 108 ? -10.835 3.982 -10.013 1.00 86.88 108 SER A C 1
ATOM 881 O O . SER A 1 108 ? -11.046 2.792 -10.236 1.00 86.88 108 SER A O 1
ATOM 883 N N . LEU A 1 109 ? -9.964 4.426 -9.105 1.00 93.31 109 LEU A N 1
ATOM 884 C CA . LEU A 1 109 ? -9.026 3.575 -8.375 1.00 93.31 109 LEU A CA 1
ATOM 885 C C . LEU A 1 109 ? -9.230 3.594 -6.863 1.00 93.31 109 LEU A C 1
ATOM 887 O O . LEU A 1 109 ? -8.649 2.736 -6.211 1.00 93.31 109 LEU A O 1
ATOM 891 N N . LEU A 1 110 ? -10.025 4.517 -6.313 1.00 96.06 110 LEU A N 1
ATOM 892 C CA . LEU A 1 110 ? -10.401 4.490 -4.902 1.00 96.06 110 LEU A CA 1
ATOM 893 C C . LEU A 1 110 ? -11.755 3.803 -4.707 1.00 96.06 110 LEU A C 1
ATOM 895 O O . LEU A 1 110 ? -12.656 3.893 -5.547 1.00 96.06 110 LEU A O 1
ATOM 899 N N . LEU A 1 111 ? -11.859 3.086 -3.596 1.00 97.12 111 LEU A N 1
ATOM 900 C CA . LEU A 1 111 ? -13.087 2.544 -3.037 1.00 97.12 111 LEU A CA 1
ATOM 901 C C . LEU A 1 111 ? -13.187 3.079 -1.605 1.00 97.12 111 LEU A C 1
ATOM 903 O O . LEU A 1 111 ? -12.393 2.697 -0.756 1.00 97.12 111 LEU A O 1
ATOM 907 N N . GLU A 1 112 ? -14.110 4.001 -1.367 1.00 96.62 112 GLU A N 1
ATOM 908 C CA . GLU A 1 112 ? -14.305 4.664 -0.074 1.00 96.62 112 GLU A CA 1
ATOM 909 C C . GLU A 1 112 ? -15.475 3.958 0.639 1.00 96.62 112 GLU A C 1
ATOM 911 O O . GLU A 1 112 ? -16.554 3.834 0.057 1.00 96.62 112 GLU A O 1
ATOM 916 N N . ILE A 1 113 ? -15.243 3.415 1.840 1.00 97.00 113 ILE A N 1
ATOM 917 C CA . ILE A 1 113 ? -16.219 2.635 2.619 1.00 97.00 113 ILE A CA 1
ATOM 918 C C . ILE A 1 113 ? -16.416 3.293 3.988 1.00 97.00 113 ILE A C 1
ATOM 920 O O . ILE A 1 113 ? -15.534 3.223 4.843 1.00 97.00 113 ILE A O 1
ATOM 924 N N . GLU A 1 114 ? -17.584 3.901 4.188 1.00 94.50 114 GLU A N 1
ATOM 925 C CA . GLU A 1 114 ? -17.950 4.637 5.411 1.00 94.50 114 GLU A CA 1
ATOM 926 C C . GLU A 1 114 ? -18.253 3.721 6.608 1.00 94.50 114 GLU A C 1
ATOM 928 O O . GLU A 1 114 ? -17.940 4.076 7.740 1.00 94.50 114 GLU A O 1
ATOM 933 N N . ASP A 1 115 ? -18.824 2.534 6.370 1.00 94.25 115 ASP A N 1
ATOM 934 C CA . ASP A 1 115 ? -19.107 1.541 7.415 1.00 94.25 115 ASP A CA 1
ATOM 935 C C . ASP A 1 115 ? -18.377 0.222 7.139 1.00 94.25 115 ASP A C 1
ATOM 937 O O . ASP A 1 115 ? -18.892 -0.712 6.518 1.00 94.25 115 ASP A O 1
ATOM 941 N N . GLY A 1 116 ? -17.148 0.137 7.639 1.00 93.81 116 GLY A N 1
ATOM 942 C CA . GLY A 1 116 ? -16.316 -1.055 7.571 1.00 93.81 116 GLY A CA 1
ATOM 943 C C . GLY A 1 116 ? -16.864 -2.240 8.365 1.00 93.81 116 GLY A C 1
ATOM 944 O O . GLY A 1 116 ? -16.527 -3.378 8.048 1.00 93.81 116 GLY A O 1
ATOM 945 N N . LYS A 1 117 ? -17.738 -2.024 9.361 1.00 92.75 117 LYS A N 1
ATOM 946 C CA . LYS A 1 117 ? -18.306 -3.116 10.178 1.00 92.75 117 LYS A CA 1
ATOM 947 C C . LYS A 1 117 ? -19.313 -3.944 9.386 1.00 92.75 117 LYS A C 1
ATOM 949 O O . LYS A 1 117 ? -19.481 -5.131 9.660 1.00 92.75 117 LYS A O 1
ATOM 954 N N . ALA A 1 118 ? -19.971 -3.322 8.410 1.00 93.00 118 ALA A N 1
ATOM 955 C CA . ALA A 1 118 ? -20.867 -3.986 7.471 1.00 93.00 118 ALA A CA 1
ATOM 956 C C . ALA A 1 118 ? -20.147 -4.512 6.215 1.00 93.00 118 ALA A C 1
ATOM 958 O O . ALA A 1 118 ? -20.779 -5.170 5.390 1.00 93.00 118 ALA A O 1
ATOM 959 N N . PHE A 1 119 ? -18.850 -4.235 6.055 1.00 95.50 119 PHE A N 1
ATOM 960 C CA . PHE A 1 119 ? -18.091 -4.552 4.851 1.00 95.50 119 PHE A CA 1
ATOM 961 C C . PHE A 1 119 ? -17.361 -5.891 4.971 1.00 95.50 119 PHE A C 1
ATOM 963 O O . PHE A 1 119 ? -16.527 -6.094 5.855 1.00 95.50 119 PHE A O 1
ATOM 970 N N . SER A 1 120 ? -17.658 -6.815 4.060 1.00 95.19 120 SER A N 1
ATOM 971 C CA . SER A 1 120 ? -17.063 -8.152 4.050 1.00 95.19 120 SER A CA 1
ATOM 972 C C . SER A 1 120 ? -15.915 -8.292 3.044 1.00 95.19 120 SER A C 1
ATOM 974 O O . SER A 1 120 ? -15.733 -7.469 2.142 1.00 95.19 120 SER A O 1
ATOM 976 N N . LEU A 1 121 ? -15.157 -9.390 3.150 1.00 96.81 121 LEU A N 1
ATOM 977 C CA . LEU A 1 121 ? -14.206 -9.777 2.106 1.00 96.81 121 LEU A CA 1
ATOM 978 C C . LEU A 1 121 ? -14.894 -9.909 0.737 1.00 96.81 121 LEU A C 1
ATOM 980 O O . LEU A 1 121 ? -14.347 -9.436 -0.253 1.00 96.81 121 LEU A O 1
ATOM 984 N N . ASP A 1 122 ? -16.085 -10.505 0.660 1.00 97.12 122 ASP A N 1
ATOM 985 C CA . ASP A 1 122 ? -16.794 -10.682 -0.614 1.00 97.12 122 ASP A CA 1
ATOM 986 C C . ASP A 1 122 ? -17.144 -9.333 -1.258 1.00 97.12 122 ASP A C 1
ATOM 988 O O . ASP A 1 122 ? -16.960 -9.154 -2.468 1.00 97.12 122 ASP A O 1
ATOM 992 N N . ASP A 1 123 ? -17.551 -8.352 -0.446 1.00 97.06 123 ASP A N 1
ATOM 993 C CA . ASP A 1 123 ? -17.789 -6.980 -0.899 1.00 97.06 123 ASP A CA 1
ATOM 994 C C . ASP A 1 123 ? -16.506 -6.343 -1.432 1.00 97.06 123 ASP A C 1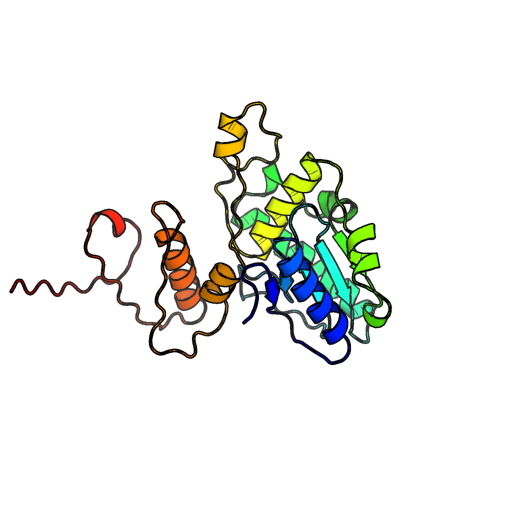
ATOM 996 O O . ASP A 1 123 ? -16.500 -5.787 -2.535 1.00 97.06 123 ASP A O 1
ATOM 1000 N N . TYR A 1 124 ? -15.396 -6.479 -0.698 1.00 97.44 124 TYR A N 1
ATOM 1001 C CA . TYR A 1 124 ? -14.088 -6.031 -1.166 1.00 97.44 124 TYR A CA 1
ATOM 1002 C C . TYR A 1 124 ? -13.741 -6.664 -2.508 1.00 97.44 124 TYR A C 1
ATOM 1004 O O . TYR A 1 124 ? -13.403 -5.953 -3.457 1.00 97.44 124 TYR A O 1
ATOM 1012 N N . LEU A 1 125 ? -13.843 -7.987 -2.627 1.00 96.62 125 LEU A N 1
ATOM 1013 C CA . LEU A 1 125 ? -13.443 -8.704 -3.830 1.00 96.62 125 LEU A CA 1
ATOM 1014 C C . LEU A 1 125 ? -14.284 -8.301 -5.047 1.00 96.62 125 LEU A C 1
ATOM 1016 O O . LEU A 1 125 ? -13.716 -8.166 -6.137 1.00 96.62 125 LEU A O 1
ATOM 1020 N N . ALA A 1 126 ? -15.587 -8.075 -4.855 1.00 96.31 126 ALA A N 1
ATOM 1021 C CA . ALA A 1 126 ? -16.523 -7.684 -5.902 1.00 96.31 126 ALA A CA 1
ATOM 1022 C C . ALA A 1 126 ? -16.373 -6.213 -6.327 1.00 96.31 126 ALA A C 1
ATOM 1024 O O . ALA A 1 126 ? -16.362 -5.911 -7.520 1.00 96.31 126 ALA A O 1
ATOM 1025 N N . GLN A 1 127 ? -16.241 -5.287 -5.373 1.00 96.38 127 GLN A N 1
ATOM 1026 C CA . GLN A 1 127 ? -16.282 -3.843 -5.645 1.00 96.38 127 GLN A CA 1
ATOM 1027 C C . GLN A 1 127 ? -14.915 -3.248 -6.016 1.00 96.38 127 GLN A C 1
ATOM 1029 O O . GLN A 1 127 ? -14.837 -2.212 -6.694 1.00 96.38 127 GLN A O 1
ATOM 1034 N N . SER A 1 128 ? -13.829 -3.894 -5.578 1.00 96.50 128 SER A N 1
ATOM 1035 C CA . SER A 1 128 ? -12.463 -3.417 -5.807 1.00 96.50 128 SER A CA 1
ATOM 1036 C C . SER A 1 128 ? -11.870 -3.860 -7.142 1.00 96.50 128 SER A C 1
ATOM 1038 O O . SER A 1 128 ? -10.808 -3.369 -7.498 1.00 96.50 128 SER A O 1
ATOM 1040 N N . LEU A 1 129 ? -12.490 -4.765 -7.903 1.00 96.12 129 LEU A N 1
ATOM 1041 C CA . LEU A 1 129 ? -11.891 -5.244 -9.150 1.00 96.12 129 LEU A CA 1
ATOM 1042 C C . LEU A 1 129 ? -11.669 -4.089 -10.144 1.00 96.12 129 LEU A C 1
ATOM 1044 O O . LEU A 1 129 ? -12.569 -3.296 -10.426 1.00 96.12 129 LEU A O 1
ATOM 1048 N N . VAL A 1 130 ? -10.458 -3.999 -10.693 1.00 95.38 130 VAL A N 1
ATOM 1049 C CA . VAL A 1 130 ? -10.142 -3.075 -11.787 1.00 95.38 130 VAL A CA 1
ATOM 1050 C C . VAL A 1 130 ? -10.013 -3.910 -13.046 1.00 95.38 130 VAL A C 1
ATOM 1052 O O . VAL A 1 130 ? -9.082 -4.690 -13.138 1.00 95.38 130 VAL A O 1
ATOM 1055 N N . ASP A 1 131 ? -10.918 -3.794 -14.017 1.00 91.75 131 ASP A N 1
ATOM 1056 C CA . ASP A 1 131 ? -10.853 -4.627 -15.234 1.00 91.75 131 ASP A CA 1
ATOM 1057 C C . ASP A 1 131 ? -9.944 -4.067 -16.326 1.00 91.75 131 ASP A C 1
ATOM 1059 O O . ASP A 1 131 ? -9.309 -4.811 -17.074 1.00 91.75 131 ASP A O 1
ATOM 1063 N N . ASP A 1 132 ? -9.865 -2.744 -16.394 1.00 92.56 132 ASP A N 1
ATOM 1064 C CA . ASP A 1 132 ? -9.101 -2.029 -17.404 1.00 92.56 132 ASP A CA 1
ATOM 1065 C C . ASP A 1 132 ? -7.586 -2.187 -17.151 1.00 92.56 132 ASP A C 1
ATOM 1067 O O . ASP A 1 132 ? -7.100 -1.774 -16.093 1.00 92.56 132 ASP A O 1
ATOM 1071 N N . PRO A 1 133 ? -6.814 -2.755 -18.099 1.00 90.56 133 PRO A N 1
ATOM 1072 C CA . PRO A 1 133 ? -5.384 -2.998 -17.913 1.00 90.56 133 PRO A CA 1
ATOM 1073 C C . PRO A 1 133 ? -4.551 -1.734 -17.668 1.00 90.56 133 PRO A C 1
ATOM 1075 O O . PRO A 1 133 ? -3.595 -1.783 -16.895 1.00 90.56 133 PRO A O 1
ATOM 1078 N N . ALA A 1 134 ? -4.902 -0.604 -18.288 1.00 89.81 134 ALA A N 1
ATOM 1079 C CA . ALA A 1 134 ? -4.193 0.655 -18.076 1.00 89.81 134 ALA A CA 1
ATOM 1080 C C . ALA A 1 134 ? -4.482 1.199 -16.670 1.00 89.81 134 ALA A C 1
ATOM 1082 O O . ALA A 1 134 ? -3.569 1.604 -15.954 1.00 89.81 134 ALA A O 1
ATOM 1083 N N . LYS A 1 135 ? -5.737 1.116 -16.213 1.00 92.06 135 LYS A N 1
ATOM 1084 C CA . LYS A 1 135 ? -6.107 1.476 -14.836 1.00 92.06 135 LYS A CA 1
ATOM 1085 C C . LYS A 1 135 ? -5.473 0.550 -13.801 1.00 92.06 135 LYS A C 1
ATOM 1087 O O . LYS A 1 135 ? -5.036 1.045 -12.768 1.00 92.06 135 LYS A O 1
ATOM 1092 N N . ARG A 1 136 ? -5.377 -0.761 -14.067 1.00 92.81 136 ARG A N 1
ATOM 1093 C CA . ARG A 1 136 ? -4.651 -1.708 -13.196 1.00 92.81 136 ARG A CA 1
ATOM 1094 C C . ARG A 1 136 ? -3.206 -1.272 -13.018 1.00 92.81 136 ARG A C 1
ATOM 1096 O O . ARG A 1 136 ? -2.723 -1.210 -11.896 1.00 92.81 136 ARG A O 1
ATOM 1103 N N . ARG A 1 137 ? -2.551 -0.917 -14.123 1.00 91.69 137 ARG A N 1
ATOM 1104 C CA . ARG A 1 137 ? -1.159 -0.472 -14.131 1.00 91.69 137 ARG A CA 1
ATOM 1105 C C . ARG A 1 137 ? -0.962 0.826 -13.347 1.00 91.69 137 ARG A C 1
ATOM 1107 O O . ARG A 1 137 ? -0.033 0.916 -12.554 1.00 91.69 137 ARG A O 1
ATOM 1114 N N . ILE A 1 138 ? -1.872 1.793 -13.495 1.00 92.75 138 ILE A N 1
ATOM 1115 C CA . ILE A 1 138 ? -1.876 3.005 -12.661 1.00 92.75 138 ILE A CA 1
ATOM 1116 C C . ILE A 1 138 ? -2.096 2.639 -11.187 1.00 92.75 138 ILE A C 1
ATOM 1118 O O . ILE A 1 138 ? -1.379 3.153 -10.336 1.00 92.75 138 ILE A O 1
ATOM 1122 N N . SER A 1 139 ? -3.027 1.730 -10.877 1.00 94.00 139 SER A N 1
ATOM 1123 C CA . SER A 1 139 ? -3.268 1.269 -9.501 1.00 94.00 139 SER A CA 1
ATOM 1124 C C . SER A 1 139 ? -2.007 0.668 -8.885 1.00 94.00 139 SER A C 1
ATOM 1126 O O . SER A 1 139 ? -1.610 1.062 -7.795 1.00 94.00 139 SER A O 1
ATOM 1128 N N . GLU A 1 140 ? -1.310 -0.208 -9.611 1.00 94.38 140 GLU A N 1
ATOM 1129 C CA . GLU A 1 140 ? -0.044 -0.800 -9.167 1.00 94.38 140 GLU A CA 1
ATOM 1130 C C . GLU A 1 140 ? 1.044 0.254 -8.924 1.00 94.38 140 GLU A C 1
ATOM 1132 O O . GLU A 1 140 ? 1.748 0.177 -7.918 1.00 94.38 140 GLU A O 1
ATOM 1137 N N . LEU A 1 141 ? 1.156 1.271 -9.785 1.00 93.94 141 LEU A N 1
ATOM 1138 C CA . LEU A 1 141 ? 2.079 2.388 -9.563 1.00 93.94 141 LEU A CA 1
ATOM 1139 C C . LEU A 1 141 ? 1.705 3.193 -8.311 1.00 93.94 141 LEU A C 1
ATOM 1141 O O . LEU A 1 141 ? 2.593 3.535 -7.531 1.00 93.94 141 LEU A O 1
ATOM 1145 N N . VAL A 1 142 ? 0.419 3.460 -8.070 1.00 94.56 142 VAL A N 1
ATOM 1146 C CA . VAL A 1 142 ? -0.029 4.157 -6.852 1.00 94.56 142 VAL A CA 1
ATOM 1147 C C . VAL A 1 142 ? 0.239 3.306 -5.603 1.00 94.56 142 VAL A C 1
ATOM 1149 O O . VAL A 1 142 ? 0.787 3.818 -4.630 1.00 94.56 142 VAL A O 1
ATOM 1152 N N . ILE A 1 143 ? -0.034 1.997 -5.643 1.00 95.50 143 ILE A N 1
ATOM 1153 C CA . ILE A 1 143 ? 0.324 1.054 -4.569 1.00 95.50 143 ILE A CA 1
ATOM 1154 C C . ILE A 1 143 ? 1.839 1.071 -4.323 1.00 95.50 143 ILE A C 1
ATOM 1156 O O . ILE A 1 143 ? 2.275 1.047 -3.174 1.00 95.50 143 ILE A O 1
ATOM 1160 N N . SER A 1 144 ? 2.654 1.164 -5.377 1.00 94.12 144 SER A N 1
ATOM 1161 C CA . SER A 1 144 ? 4.113 1.252 -5.250 1.00 94.12 144 SER A CA 1
ATOM 1162 C C . SER A 1 144 ? 4.559 2.518 -4.506 1.00 94.12 144 SER A C 1
ATOM 1164 O O . SER A 1 144 ? 5.458 2.451 -3.671 1.00 94.12 144 SER A O 1
ATOM 1166 N N . LEU A 1 145 ? 3.877 3.652 -4.722 1.00 93.31 145 LEU A N 1
ATOM 1167 C CA . LEU A 1 145 ? 4.136 4.899 -3.995 1.00 93.31 145 LEU A CA 1
ATOM 1168 C C . LEU A 1 145 ? 3.733 4.778 -2.522 1.00 93.31 145 LEU A C 1
ATOM 1170 O O . LEU A 1 145 ? 4.524 5.129 -1.648 1.00 93.31 145 LEU A O 1
ATOM 1174 N N . ILE A 1 146 ? 2.537 4.244 -2.249 1.00 94.56 146 ILE A N 1
ATOM 1175 C CA . ILE A 1 146 ? 2.010 4.083 -0.884 1.00 94.56 146 ILE A CA 1
ATOM 1176 C C . ILE A 1 146 ? 2.882 3.113 -0.081 1.00 94.56 146 ILE A C 1
ATOM 1178 O O . ILE A 1 146 ? 3.211 3.383 1.067 1.00 94.56 146 ILE A O 1
ATOM 1182 N N . THR A 1 147 ? 3.314 2.007 -0.687 1.00 93.69 147 THR A N 1
ATOM 1183 C CA . THR A 1 147 ? 4.166 1.005 -0.022 1.00 93.69 147 THR A CA 1
ATOM 1184 C C . THR A 1 147 ? 5.655 1.363 -0.034 1.00 93.69 147 THR A C 1
ATOM 1186 O O . THR A 1 147 ? 6.461 0.628 0.529 1.00 93.69 147 THR A O 1
ATOM 1189 N N . GLY A 1 148 ? 6.045 2.470 -0.680 1.00 90.06 148 GLY A N 1
ATOM 1190 C CA . GLY A 1 148 ? 7.441 2.899 -0.804 1.00 90.06 148 GLY A CA 1
ATOM 1191 C C . GLY A 1 148 ? 8.318 2.007 -1.694 1.00 90.06 148 GLY A C 1
ATOM 1192 O O . GLY A 1 148 ? 9.546 2.114 -1.646 1.00 90.06 148 GLY A O 1
ATOM 1193 N N . SER A 1 149 ? 7.703 1.170 -2.534 1.00 90.00 149 SER A N 1
ATOM 1194 C CA . SER A 1 149 ? 8.350 0.391 -3.599 1.00 90.00 149 SER A CA 1
ATOM 1195 C C . SER A 1 149 ? 8.605 1.285 -4.823 1.00 90.00 149 SER A C 1
ATOM 1197 O O . SER A 1 149 ? 7.964 1.139 -5.862 1.00 90.00 149 SER A O 1
ATOM 1199 N N . ILE A 1 150 ? 9.484 2.281 -4.695 1.00 88.31 150 ILE A N 1
ATOM 1200 C CA . ILE A 1 150 ? 9.725 3.264 -5.764 1.00 88.31 150 ILE A CA 1
ATOM 1201 C C . ILE A 1 150 ? 10.387 2.588 -6.971 1.00 88.31 150 ILE A C 1
ATOM 1203 O O . ILE A 1 150 ? 11.414 1.934 -6.848 1.00 88.31 150 ILE A O 1
ATOM 1207 N N . ASN A 1 151 ? 9.792 2.772 -8.144 1.00 87.56 151 ASN A N 1
ATOM 1208 C CA . ASN A 1 151 ? 10.222 2.227 -9.423 1.00 87.56 151 ASN A CA 1
ATOM 1209 C C . ASN A 1 151 ? 10.886 3.316 -10.276 1.00 87.56 151 ASN A C 1
ATOM 1211 O O . ASN A 1 151 ? 10.573 4.501 -10.162 1.00 87.56 151 ASN A O 1
ATOM 1215 N N . ASP A 1 152 ? 11.757 2.893 -11.191 1.00 85.31 152 ASP A N 1
ATOM 1216 C CA . ASP A 1 152 ? 12.259 3.737 -12.277 1.00 85.31 152 ASP A CA 1
ATOM 1217 C C . ASP A 1 152 ? 11.117 4.009 -13.270 1.00 85.31 152 ASP A C 1
ATOM 1219 O O . ASP A 1 152 ? 10.735 3.124 -14.041 1.00 85.31 152 ASP A O 1
ATOM 1223 N N . ILE A 1 153 ? 10.542 5.214 -13.223 1.00 82.69 153 ILE A N 1
ATOM 1224 C CA . ILE A 1 153 ? 9.339 5.559 -13.988 1.00 82.69 153 ILE A CA 1
ATOM 1225 C C . ILE A 1 153 ? 9.592 5.664 -15.497 1.00 82.69 153 ILE A C 1
ATOM 1227 O O . ILE A 1 153 ? 8.671 5.436 -16.282 1.00 82.69 153 ILE A O 1
ATOM 1231 N N . GLU A 1 154 ? 10.838 5.913 -15.921 1.00 75.56 154 GLU A N 1
ATOM 1232 C CA . GLU A 1 154 ? 11.214 5.875 -17.340 1.00 75.56 154 GLU A CA 1
ATOM 1233 C C . GLU A 1 154 ? 11.083 4.454 -17.904 1.00 75.56 154 GLU A C 1
ATOM 1235 O O . GLU A 1 154 ? 10.806 4.258 -19.089 1.00 75.56 154 GLU A O 1
ATOM 1240 N N . ARG A 1 155 ? 11.254 3.443 -17.042 1.00 74.44 155 ARG A N 1
ATOM 1241 C CA . ARG A 1 155 ? 11.073 2.028 -17.386 1.00 74.44 155 ARG A CA 1
ATOM 1242 C C . ARG A 1 155 ? 9.664 1.538 -17.092 1.00 74.44 155 ARG A C 1
ATOM 1244 O O . ARG A 1 155 ? 9.101 0.810 -17.899 1.00 74.44 155 ARG A O 1
ATOM 1251 N N . ALA A 1 156 ? 9.086 1.909 -15.957 1.00 70.56 156 ALA A N 1
ATOM 1252 C CA . ALA A 1 156 ? 7.763 1.487 -15.508 1.00 70.56 156 ALA A CA 1
ATOM 1253 C C . ALA A 1 156 ? 6.671 2.480 -15.946 1.00 70.56 156 ALA A C 1
ATOM 1255 O O . ALA A 1 156 ? 5.872 2.936 -15.130 1.00 70.56 156 ALA A O 1
ATOM 1256 N N . THR A 1 157 ? 6.622 2.816 -17.239 1.00 68.44 157 THR A N 1
ATOM 1257 C CA . THR A 1 157 ? 5.629 3.761 -17.781 1.00 68.44 157 THR A CA 1
ATOM 1258 C C . THR A 1 157 ? 4.201 3.235 -17.599 1.00 68.44 157 THR A C 1
ATOM 1260 O O . THR A 1 157 ? 3.985 2.026 -17.522 1.00 68.44 157 THR A O 1
ATOM 1263 N N . ALA A 1 158 ? 3.197 4.116 -17.551 1.00 66.00 158 ALA A N 1
ATOM 1264 C CA . ALA A 1 158 ? 1.788 3.706 -17.461 1.00 66.00 158 ALA A CA 1
ATOM 1265 C C . ALA A 1 158 ? 1.227 3.118 -18.772 1.00 66.00 158 ALA A C 1
ATOM 1267 O O . ALA A 1 158 ? 0.124 2.570 -18.785 1.00 66.00 158 ALA A O 1
ATOM 1268 N N . GLU A 1 159 ? 1.979 3.222 -19.866 1.00 74.44 159 GLU A N 1
ATOM 1269 C CA . GLU A 1 159 ? 1.614 2.646 -21.155 1.00 74.44 159 GLU A CA 1
ATOM 1270 C C . GLU A 1 159 ? 1.653 1.118 -21.101 1.00 74.44 159 GLU A C 1
ATOM 1272 O O . GLU A 1 159 ? 2.386 0.511 -20.316 1.00 74.44 159 GLU A O 1
ATOM 1277 N N . LEU A 1 160 ? 0.814 0.482 -21.919 1.00 76.06 160 LEU A N 1
ATOM 1278 C CA . LEU A 1 160 ? 0.791 -0.970 -21.993 1.00 76.06 160 LEU A CA 1
ATOM 1279 C C . LEU A 1 160 ? 1.990 -1.455 -22.818 1.00 76.06 160 LEU A C 1
ATOM 1281 O O . LEU A 1 160 ? 2.214 -0.941 -23.910 1.00 76.06 160 LEU A O 1
ATOM 1285 N N . PRO A 1 161 ? 2.736 -2.463 -22.343 1.00 78.81 161 PRO A N 1
ATOM 1286 C CA . PRO A 1 161 ? 3.858 -2.984 -23.100 1.00 78.81 161 PRO A CA 1
ATOM 1287 C C . PRO A 1 161 ? 3.387 -3.739 -24.350 1.00 78.81 161 PRO A C 1
ATOM 1289 O O . PRO A 1 161 ? 2.590 -4.680 -24.254 1.00 78.81 161 PRO A O 1
ATOM 1292 N N . ASP A 1 162 ? 3.949 -3.385 -25.505 1.00 77.94 162 ASP A N 1
ATOM 1293 C CA . ASP A 1 162 ? 3.534 -3.915 -26.811 1.00 77.94 162 ASP A CA 1
ATOM 1294 C C . ASP A 1 162 ? 4.107 -5.307 -27.127 1.00 77.94 162 ASP A C 1
ATOM 1296 O O . ASP A 1 162 ? 3.543 -6.067 -27.917 1.00 77.94 162 ASP A O 1
ATOM 1300 N N . ASN A 1 163 ? 5.231 -5.682 -26.509 1.00 82.88 163 ASN A N 1
ATOM 1301 C CA . ASN A 1 163 ? 5.896 -6.966 -26.740 1.00 82.88 163 ASN A CA 1
ATOM 1302 C C . ASN A 1 163 ? 6.412 -7.609 -25.438 1.00 82.88 163 ASN A C 1
ATOM 1304 O O . ASN A 1 163 ? 6.402 -7.008 -24.366 1.00 82.88 163 ASN A O 1
ATOM 1308 N N . LEU A 1 164 ? 6.852 -8.872 -25.516 1.00 80.50 164 LEU A N 1
ATOM 1309 C CA . LEU A 1 164 ? 7.302 -9.640 -24.346 1.00 80.50 164 LEU A CA 1
ATOM 1310 C C . LEU A 1 164 ? 8.503 -8.998 -23.637 1.00 80.50 164 LEU A C 1
ATOM 1312 O O . LEU A 1 164 ? 8.567 -9.017 -22.411 1.00 80.50 164 LEU A O 1
ATOM 1316 N N . LEU A 1 165 ? 9.446 -8.436 -24.395 1.00 80.69 165 LEU A N 1
ATOM 1317 C CA . LEU A 1 165 ? 10.619 -7.781 -23.825 1.00 80.69 165 LEU A CA 1
ATOM 1318 C C . LEU A 1 165 ? 10.210 -6.528 -23.045 1.00 80.69 165 LEU A C 1
ATOM 1320 O O . LEU A 1 165 ? 10.706 -6.309 -21.941 1.00 80.69 165 LEU A O 1
ATOM 1324 N N . ASP A 1 166 ? 9.268 -5.755 -23.577 1.00 79.75 166 ASP A N 1
ATOM 1325 C CA . ASP A 1 166 ? 8.741 -4.569 -22.910 1.00 79.75 166 ASP A CA 1
ATOM 1326 C C . ASP A 1 166 ? 7.925 -4.952 -21.676 1.00 79.75 166 ASP A C 1
ATOM 1328 O O . ASP A 1 166 ? 8.093 -4.332 -20.633 1.00 79.75 166 ASP A O 1
ATOM 1332 N N . LYS A 1 167 ? 7.161 -6.053 -21.704 1.00 78.62 167 LYS A N 1
ATOM 1333 C CA . LYS A 1 167 ? 6.506 -6.584 -20.491 1.00 78.62 167 LYS A CA 1
ATOM 1334 C C . LYS A 1 167 ? 7.504 -6.883 -19.373 1.00 78.62 167 LYS A C 1
ATOM 1336 O O . LYS A 1 167 ? 7.196 -6.664 -18.206 1.00 78.62 167 LYS A O 1
ATOM 1341 N N . VAL A 1 168 ? 8.689 -7.388 -19.720 1.00 77.94 168 VAL A N 1
ATOM 1342 C CA . VAL A 1 168 ? 9.754 -7.665 -18.746 1.00 77.94 168 VAL A CA 1
ATOM 1343 C C . VAL A 1 168 ? 10.401 -6.371 -18.254 1.00 77.94 168 VAL A C 1
ATOM 1345 O O . VAL A 1 168 ? 10.584 -6.208 -17.050 1.00 77.94 168 VAL A O 1
ATOM 1348 N N . LYS A 1 169 ? 10.736 -5.445 -19.159 1.00 75.25 169 LYS A N 1
ATOM 1349 C CA . LYS A 1 169 ? 11.391 -4.171 -18.815 1.00 75.25 169 LYS A CA 1
ATOM 1350 C C . LYS A 1 169 ? 10.501 -3.249 -17.992 1.00 75.25 169 LYS A C 1
ATOM 1352 O O . LYS A 1 169 ? 10.989 -2.601 -17.076 1.00 75.25 169 LYS A O 1
ATOM 1357 N N . GLN A 1 170 ? 9.217 -3.212 -18.325 1.00 81.44 170 GLN A N 1
ATOM 1358 C CA . GLN A 1 170 ? 8.230 -2.335 -17.715 1.00 81.44 170 GLN A CA 1
ATOM 1359 C C . GLN A 1 170 ? 7.497 -3.011 -16.543 1.00 81.44 170 GLN A C 1
ATOM 1361 O O . GLN A 1 170 ? 6.426 -2.561 -16.125 1.00 81.44 170 GLN A O 1
ATOM 1366 N N . LYS A 1 171 ? 8.020 -4.126 -16.019 1.00 85.12 171 LYS A N 1
ATOM 1367 C CA . LYS A 1 171 ? 7.424 -4.797 -14.864 1.00 85.12 171 LYS A CA 1
ATOM 1368 C C . LYS A 1 171 ? 7.530 -3.889 -13.637 1.00 85.12 171 LYS A C 1
ATOM 1370 O O . LYS A 1 171 ? 8.636 -3.581 -13.201 1.00 85.12 171 LYS A O 1
ATOM 1375 N N . ILE A 1 172 ? 6.383 -3.526 -13.068 1.00 88.62 172 ILE A N 1
ATOM 1376 C CA . ILE A 1 172 ? 6.311 -2.791 -11.804 1.00 88.62 172 ILE A CA 1
ATOM 1377 C C . ILE A 1 172 ? 6.767 -3.734 -10.689 1.00 88.62 172 ILE A C 1
ATOM 1379 O O . ILE A 1 172 ? 6.305 -4.874 -10.582 1.00 88.62 172 ILE A O 1
ATOM 1383 N N . GLN A 1 173 ? 7.717 -3.272 -9.890 1.00 88.75 173 GLN A N 1
ATOM 1384 C CA . GLN A 1 173 ? 8.218 -3.972 -8.723 1.00 88.75 173 GLN A CA 1
ATOM 1385 C C . GLN A 1 173 ? 7.452 -3.503 -7.489 1.00 88.75 173 GLN A C 1
ATOM 1387 O O . GLN A 1 173 ? 7.357 -2.308 -7.217 1.00 88.75 173 GLN A O 1
ATOM 1392 N N . LEU A 1 174 ? 6.910 -4.469 -6.752 1.00 91.94 174 LEU A N 1
ATOM 1393 C CA . LEU A 1 174 ?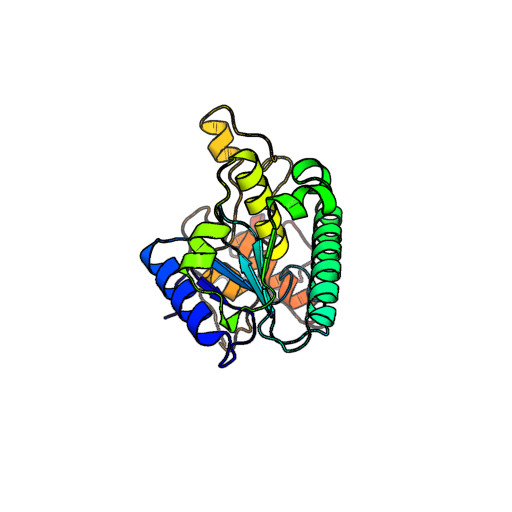 6.291 -4.278 -5.448 1.00 91.94 174 LEU A CA 1
ATOM 1394 C C . LEU A 1 174 ? 7.011 -5.193 -4.465 1.00 91.94 174 LEU A C 1
ATOM 1396 O O . LEU A 1 174 ? 7.211 -6.374 -4.767 1.00 91.94 174 LEU A O 1
ATOM 1400 N N . PHE A 1 175 ? 7.410 -4.655 -3.316 1.00 91.12 175 PHE A N 1
ATOM 1401 C CA . PHE A 1 175 ? 7.982 -5.464 -2.247 1.00 91.12 175 PHE A CA 1
ATOM 1402 C C . PHE A 1 175 ? 6.927 -6.409 -1.683 1.00 91.12 175 PHE A C 1
ATOM 1404 O O . PHE A 1 175 ? 5.805 -5.990 -1.420 1.00 91.12 175 PHE A O 1
ATOM 1411 N N . ASP A 1 176 ? 7.264 -7.677 -1.472 1.00 92.19 176 ASP A N 1
ATOM 1412 C CA . ASP A 1 176 ? 6.359 -8.601 -0.786 1.00 92.19 176 ASP A CA 1
ATOM 1413 C C . ASP A 1 176 ? 6.180 -8.231 0.701 1.00 92.19 176 ASP A C 1
ATOM 1415 O O . ASP A 1 176 ? 6.813 -7.304 1.224 1.00 92.19 176 ASP A O 1
ATOM 1419 N N . GLY A 1 177 ? 5.304 -8.943 1.411 1.00 92.19 177 GLY A N 1
ATOM 1420 C CA . GLY A 1 177 ? 5.055 -8.692 2.826 1.00 92.19 177 GLY A CA 1
ATOM 1421 C C . GLY A 1 177 ? 6.294 -8.855 3.712 1.00 92.19 177 GLY A C 1
ATOM 1422 O O . GLY A 1 177 ? 6.437 -8.106 4.676 1.00 92.19 177 GLY A O 1
ATOM 1423 N N . ASP A 1 178 ? 7.226 -9.760 3.395 1.00 91.44 178 ASP A N 1
ATOM 1424 C CA . ASP A 1 178 ? 8.455 -9.945 4.181 1.00 91.44 178 ASP A CA 1
ATOM 1425 C C . ASP A 1 178 ? 9.466 -8.823 3.944 1.00 91.44 178 ASP A C 1
ATOM 1427 O O . ASP A 1 178 ? 10.059 -8.304 4.894 1.00 91.44 178 ASP A O 1
ATOM 1431 N N . GLN A 1 179 ? 9.633 -8.409 2.690 1.00 91.50 179 GLN A N 1
ATOM 1432 C CA . GLN A 1 179 ? 10.443 -7.259 2.309 1.00 91.50 179 GLN A CA 1
ATOM 1433 C C . GLN A 1 179 ? 9.892 -5.977 2.943 1.00 91.50 179 GLN A C 1
ATOM 1435 O O . GLN A 1 179 ? 10.644 -5.228 3.568 1.00 91.50 179 GLN A O 1
ATOM 1440 N N . THR A 1 180 ? 8.576 -5.768 2.873 1.00 92.81 180 THR A N 1
ATOM 1441 C CA . THR A 1 180 ? 7.900 -4.606 3.470 1.00 92.81 180 THR A CA 1
ATOM 1442 C C . THR A 1 180 ? 8.043 -4.602 4.997 1.00 92.81 180 THR A C 1
ATOM 1444 O O . THR A 1 180 ? 8.402 -3.575 5.577 1.00 92.81 180 THR A O 1
ATOM 1447 N N . ARG A 1 181 ? 7.880 -5.759 5.665 1.00 92.19 181 ARG A N 1
ATOM 1448 C CA . ARG A 1 181 ? 8.179 -5.920 7.104 1.00 92.19 181 ARG A CA 1
ATOM 1449 C C . ARG A 1 181 ? 9.619 -5.565 7.436 1.00 92.19 181 ARG A C 1
ATOM 1451 O O . ARG A 1 181 ? 9.854 -4.840 8.397 1.00 92.19 181 ARG A O 1
ATOM 1458 N N . PHE A 1 182 ? 10.579 -6.069 6.665 1.00 91.50 182 PHE A N 1
ATOM 1459 C CA . PHE A 1 182 ? 11.992 -5.792 6.903 1.00 91.50 182 PHE A CA 1
ATOM 1460 C C . PHE A 1 182 ? 12.309 -4.293 6.814 1.00 91.50 182 PHE A C 1
ATOM 1462 O O . PHE A 1 182 ? 13.068 -3.782 7.643 1.00 91.50 182 PHE A O 1
ATOM 1469 N N . ILE A 1 183 ? 11.714 -3.592 5.843 1.00 90.31 183 ILE A N 1
ATOM 1470 C CA . ILE A 1 183 ? 11.911 -2.152 5.670 1.00 90.31 183 ILE A CA 1
ATOM 1471 C C . ILE A 1 183 ? 11.258 -1.383 6.820 1.00 90.31 183 ILE A C 1
ATOM 1473 O O . ILE A 1 183 ? 11.957 -0.641 7.502 1.00 90.31 183 ILE A O 1
ATOM 1477 N N . TYR A 1 184 ? 9.966 -1.583 7.087 1.00 88.69 184 TYR A N 1
ATOM 1478 C CA . TYR A 1 184 ? 9.191 -0.634 7.898 1.00 88.69 184 TYR A CA 1
ATOM 1479 C C . TYR A 1 184 ? 8.910 -1.066 9.335 1.00 88.69 184 TYR A C 1
ATOM 1481 O O . TYR A 1 184 ? 8.746 -0.199 10.197 1.00 88.69 184 TYR A O 1
ATOM 1489 N N . GLN A 1 185 ? 8.874 -2.369 9.634 1.00 86.00 185 GLN A N 1
ATOM 1490 C CA . GLN A 1 185 ? 8.605 -2.830 10.997 1.00 86.00 185 GLN A CA 1
ATOM 1491 C C . GLN A 1 185 ? 9.863 -2.787 11.873 1.00 86.00 185 GLN A C 1
ATOM 1493 O O . GLN A 1 185 ? 11.000 -2.978 11.425 1.00 86.00 185 GLN A O 1
ATOM 1498 N N . GLY A 1 186 ? 9.646 -2.538 13.166 1.00 79.50 186 GLY A N 1
ATOM 1499 C CA . GLY A 1 186 ? 10.701 -2.554 14.171 1.00 79.50 186 GLY A CA 1
ATOM 1500 C C . GLY A 1 186 ? 11.362 -3.930 14.270 1.00 79.50 186 GLY A C 1
ATOM 1501 O O . GLY A 1 186 ? 10.705 -4.948 14.494 1.00 79.50 186 GLY A O 1
ATOM 1502 N N . ILE A 1 187 ? 12.688 -3.969 14.133 1.00 78.06 187 ILE A N 1
ATOM 1503 C CA . ILE A 1 187 ? 13.466 -5.199 14.282 1.00 78.06 187 ILE A CA 1
ATOM 1504 C C . ILE A 1 187 ? 13.814 -5.371 15.765 1.00 78.06 187 ILE A C 1
ATOM 1506 O O . ILE A 1 187 ? 14.829 -4.873 16.241 1.00 78.06 187 ILE A O 1
ATOM 1510 N N . ASN A 1 188 ? 13.010 -6.144 16.496 1.00 77.62 188 ASN A N 1
ATOM 1511 C CA . ASN A 1 188 ? 13.280 -6.492 17.904 1.00 77.62 188 ASN A CA 1
ATOM 1512 C C . ASN A 1 188 ? 14.319 -7.623 18.068 1.00 77.62 188 ASN A C 1
ATOM 1514 O O . ASN A 1 188 ? 14.380 -8.294 19.099 1.00 77.62 188 ASN A O 1
ATOM 1518 N N . LYS A 1 189 ? 15.126 -7.884 17.035 1.00 81.94 189 LYS A N 1
ATOM 1519 C CA . LYS A 1 189 ? 16.132 -8.952 17.000 1.00 81.94 189 LYS A CA 1
ATOM 1520 C C . LYS A 1 189 ? 17.529 -8.352 16.921 1.00 81.94 189 LYS A C 1
ATOM 1522 O O . LYS A 1 189 ? 17.749 -7.365 16.231 1.00 81.94 189 LYS A O 1
ATOM 1527 N N . LYS A 1 190 ? 18.497 -9.010 17.567 1.00 85.75 190 LYS A N 1
ATOM 1528 C CA . LYS A 1 190 ? 19.917 -8.623 17.487 1.00 85.75 190 LYS A CA 1
ATOM 1529 C C . LYS A 1 190 ? 20.499 -8.780 16.078 1.00 85.75 190 LYS A C 1
ATOM 1531 O O . LYS A 1 190 ? 21.420 -8.058 15.723 1.00 85.75 190 LYS A O 1
ATOM 1536 N N . SER A 1 191 ? 19.993 -9.737 15.303 1.00 88.00 191 SER A N 1
ATOM 1537 C CA . SER A 1 191 ? 20.426 -9.995 13.932 1.00 88.00 191 SER A CA 1
ATOM 1538 C C . SER A 1 191 ? 19.252 -10.430 13.059 1.00 88.00 191 SER A C 1
ATOM 1540 O O . SER A 1 191 ? 18.332 -11.120 13.510 1.00 88.00 191 SER A O 1
ATOM 1542 N N . VAL A 1 192 ? 19.298 -10.020 11.794 1.00 87.06 192 VAL A N 1
ATOM 1543 C CA . VAL A 1 192 ? 18.372 -10.439 10.740 1.00 87.06 192 VAL A CA 1
ATOM 1544 C C . VAL A 1 192 ? 19.205 -11.002 9.604 1.00 87.06 192 VAL A C 1
ATOM 1546 O O . VAL A 1 192 ? 20.160 -10.372 9.159 1.00 87.06 192 VAL A O 1
ATOM 1549 N N . HIS A 1 193 ? 18.849 -12.201 9.156 1.00 87.81 193 HIS A N 1
ATOM 1550 C CA . HIS A 1 193 ? 19.502 -12.863 8.036 1.00 87.81 193 HIS A CA 1
ATOM 1551 C C . HIS A 1 193 ? 18.543 -12.833 6.854 1.00 87.81 193 HIS A C 1
ATOM 1553 O O . HIS A 1 193 ? 17.436 -13.359 6.949 1.00 87.81 193 HIS A O 1
ATOM 1559 N N . ILE A 1 194 ? 18.966 -12.206 5.758 1.00 85.56 194 ILE A N 1
ATOM 1560 C CA . ILE A 1 194 ? 18.194 -12.143 4.518 1.00 85.56 194 ILE A CA 1
ATOM 1561 C C . ILE A 1 194 ? 18.841 -13.083 3.516 1.00 85.56 194 ILE A C 1
ATOM 1563 O O . ILE A 1 194 ? 20.015 -12.932 3.174 1.00 85.56 194 ILE A O 1
ATOM 1567 N N . GLN A 1 195 ? 18.057 -14.030 3.016 1.00 85.12 195 GLN A N 1
ATOM 1568 C CA . GLN A 1 195 ? 18.451 -14.899 1.920 1.00 85.12 195 GLN A CA 1
ATOM 1569 C C . GLN A 1 195 ? 17.644 -14.522 0.681 1.00 85.12 195 GLN A C 1
ATOM 1571 O O . GLN A 1 195 ? 16.430 -14.377 0.735 1.00 85.12 195 GLN A O 1
ATOM 1576 N N . GLY A 1 196 ? 18.321 -14.373 -0.452 1.00 81.38 196 GLY A N 1
ATOM 1577 C CA . GLY A 1 196 ? 17.673 -14.105 -1.730 1.00 81.38 196 GLY A CA 1
ATOM 1578 C C . GLY A 1 196 ? 18.521 -14.645 -2.867 1.00 81.38 196 GLY A C 1
ATOM 1579 O O . GLY A 1 196 ? 19.754 -14.648 -2.775 1.00 81.38 196 GLY A O 1
ATOM 1580 N N . LEU A 1 197 ? 17.874 -15.091 -3.939 1.00 82.00 197 LEU A N 1
ATOM 1581 C CA . LEU A 1 197 ? 18.552 -15.563 -5.145 1.00 82.00 197 LEU A CA 1
ATOM 1582 C C . LEU A 1 197 ? 19.329 -14.420 -5.828 1.00 82.00 197 LEU A C 1
ATOM 1584 O O . LEU A 1 197 ? 19.248 -13.248 -5.442 1.00 82.00 197 LEU A O 1
ATOM 1588 N N . SER A 1 198 ? 20.154 -14.751 -6.820 1.00 75.00 198 SER A N 1
ATOM 1589 C CA . SER A 1 198 ? 20.838 -13.718 -7.607 1.00 75.00 198 SER A CA 1
ATOM 1590 C C . SER A 1 198 ? 19.807 -12.815 -8.295 1.00 75.00 198 SER A C 1
ATOM 1592 O O . SER A 1 198 ? 18.818 -13.310 -8.827 1.00 75.00 198 SER A O 1
ATOM 1594 N N . GLY A 1 199 ? 20.013 -11.496 -8.250 1.00 70.56 199 GLY A N 1
ATOM 1595 C CA . GLY A 1 199 ? 19.117 -10.523 -8.886 1.00 70.56 199 GLY A CA 1
ATOM 1596 C C . GLY A 1 199 ? 17.812 -10.196 -8.143 1.00 70.56 199 GLY A C 1
ATOM 1597 O O . GLY A 1 199 ? 17.011 -9.444 -8.678 1.00 70.56 199 GLY A O 1
ATOM 1598 N N . THR A 1 200 ? 17.585 -10.678 -6.915 1.00 72.38 200 THR A N 1
ATOM 1599 C CA . THR A 1 200 ? 16.340 -10.409 -6.151 1.00 72.38 200 THR A CA 1
ATOM 1600 C C . THR A 1 200 ? 16.327 -9.068 -5.398 1.00 72.38 200 THR A C 1
ATOM 1602 O O . THR A 1 200 ? 15.715 -8.968 -4.338 1.00 72.38 200 THR A O 1
ATOM 1605 N N . GLY A 1 201 ? 17.081 -8.065 -5.854 1.00 77.06 201 GLY A N 1
ATOM 1606 C CA . GLY A 1 201 ? 17.049 -6.723 -5.253 1.00 77.06 201 GLY A CA 1
ATOM 1607 C C . GLY A 1 201 ? 17.591 -6.605 -3.818 1.00 77.06 201 GLY A C 1
ATOM 1608 O O . GLY A 1 201 ? 17.273 -5.647 -3.129 1.00 77.06 201 GLY A O 1
ATOM 1609 N N . LYS A 1 202 ? 18.427 -7.538 -3.328 1.00 87.25 202 LYS A N 1
ATOM 1610 C CA . LYS A 1 202 ? 18.947 -7.502 -1.936 1.00 87.25 202 LYS A CA 1
ATOM 1611 C C . LYS A 1 202 ? 19.661 -6.193 -1.571 1.00 87.25 202 LYS A C 1
ATOM 1613 O O . LYS A 1 202 ? 19.517 -5.712 -0.453 1.00 87.25 202 LYS A O 1
ATOM 1618 N N . THR A 1 203 ? 20.444 -5.641 -2.498 1.00 83.50 203 THR A N 1
ATOM 1619 C CA . THR A 1 203 ? 21.144 -4.364 -2.294 1.00 83.50 203 THR A CA 1
ATOM 1620 C C . THR A 1 203 ? 20.151 -3.219 -2.138 1.00 83.50 203 THR A C 1
ATOM 1622 O O . THR A 1 203 ? 20.276 -2.430 -1.212 1.00 83.50 203 THR A O 1
ATOM 1625 N N . GLU A 1 204 ? 19.144 -3.158 -3.005 1.00 80.75 204 GLU A N 1
ATOM 1626 C CA . GLU A 1 204 ? 18.084 -2.152 -2.958 1.00 80.75 204 GLU A CA 1
ATOM 1627 C C . GLU A 1 204 ? 17.280 -2.263 -1.662 1.00 80.75 204 GLU A C 1
ATOM 1629 O O . GLU A 1 204 ? 17.170 -1.288 -0.925 1.00 80.75 204 GLU A O 1
ATOM 1634 N N . LEU A 1 205 ? 16.861 -3.476 -1.296 1.00 86.19 205 LEU A N 1
ATOM 1635 C CA . LEU A 1 205 ? 16.185 -3.759 -0.030 1.00 86.19 205 LEU A CA 1
ATOM 1636 C C . LEU A 1 205 ? 16.996 -3.276 1.188 1.00 86.19 205 LEU A C 1
ATOM 1638 O O . LEU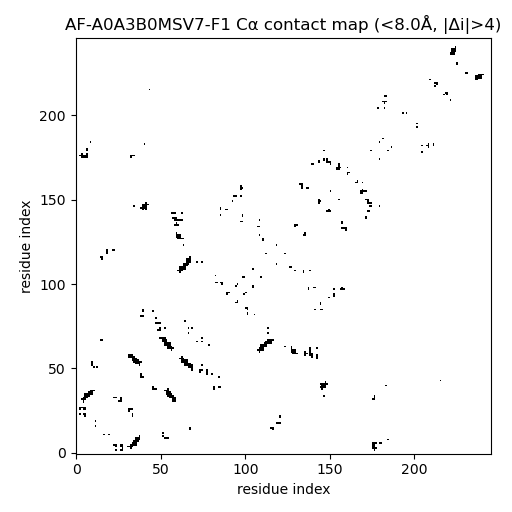 A 1 205 ? 16.444 -2.672 2.109 1.00 86.19 205 LEU A O 1
ATOM 1642 N N . LEU A 1 206 ? 18.315 -3.505 1.190 1.00 87.44 206 LEU A N 1
ATOM 1643 C CA . LEU A 1 206 ? 19.203 -3.010 2.243 1.00 87.44 206 LEU A CA 1
ATOM 1644 C C . LEU A 1 206 ? 19.270 -1.478 2.251 1.00 87.44 206 LEU A C 1
ATOM 1646 O O . LEU A 1 206 ? 19.140 -0.879 3.314 1.00 87.44 206 LEU A O 1
ATOM 1650 N N . LEU A 1 207 ? 19.447 -0.838 1.093 1.00 85.62 207 LEU A N 1
ATOM 1651 C CA . LEU A 1 207 ? 19.504 0.624 0.988 1.00 85.62 207 LEU A CA 1
ATOM 1652 C C . LEU A 1 207 ? 18.197 1.285 1.448 1.00 85.62 207 LEU A C 1
ATOM 1654 O O . LEU A 1 207 ? 18.253 2.292 2.154 1.00 85.62 207 LEU A O 1
ATOM 1658 N N . HIS A 1 208 ? 17.042 0.691 1.135 1.00 84.69 208 HIS A N 1
ATOM 1659 C CA . HIS A 1 208 ? 15.745 1.120 1.662 1.00 84.69 208 HIS A CA 1
ATOM 1660 C C . HIS A 1 208 ? 15.720 1.074 3.193 1.00 84.69 208 HIS A C 1
ATOM 1662 O O . HIS A 1 208 ? 15.339 2.060 3.825 1.00 84.69 208 HIS A O 1
ATOM 1668 N N . LYS A 1 209 ? 16.202 -0.016 3.806 1.00 87.62 209 LYS A N 1
ATOM 1669 C CA . LYS A 1 209 ? 16.268 -0.112 5.271 1.00 87.62 209 LYS A CA 1
ATOM 1670 C C . LYS A 1 209 ? 17.246 0.889 5.889 1.00 87.62 209 LYS A C 1
ATOM 1672 O O . LYS A 1 209 ? 16.964 1.465 6.936 1.00 87.62 209 LYS A O 1
ATOM 1677 N N . LEU A 1 210 ? 18.395 1.124 5.258 1.00 87.62 210 LEU A N 1
ATOM 1678 C CA . LEU A 1 210 ? 19.353 2.122 5.738 1.00 87.62 210 LEU A CA 1
ATOM 1679 C C . LEU A 1 210 ? 18.771 3.539 5.674 1.00 87.62 210 LEU A C 1
ATOM 1681 O O . LEU A 1 210 ? 18.954 4.309 6.616 1.00 87.62 210 LEU A O 1
ATOM 1685 N N . LYS A 1 211 ? 18.039 3.865 4.600 1.00 83.94 211 LYS A N 1
ATOM 1686 C CA . LYS A 1 211 ? 17.303 5.128 4.472 1.00 83.94 211 LYS A CA 1
ATOM 1687 C C . LYS A 1 211 ? 16.258 5.274 5.582 1.00 83.94 211 LYS A C 1
ATOM 1689 O O . LYS A 1 211 ? 16.258 6.307 6.239 1.00 83.94 211 LYS A O 1
ATOM 1694 N N . ASP A 1 212 ? 15.432 4.251 5.812 1.00 84.75 212 ASP A N 1
ATOM 1695 C CA . ASP A 1 212 ? 14.435 4.207 6.899 1.00 84.75 212 ASP A CA 1
ATOM 1696 C C . ASP A 1 212 ? 15.074 4.514 8.266 1.00 84.75 212 ASP A C 1
ATOM 1698 O O . ASP A 1 212 ? 14.668 5.449 8.955 1.00 84.75 212 ASP A O 1
ATOM 1702 N N . ILE A 1 213 ? 16.159 3.810 8.615 1.00 86.38 213 ILE A N 1
ATOM 1703 C CA . ILE A 1 213 ? 16.885 4.017 9.879 1.00 86.38 213 ILE A CA 1
ATOM 1704 C C . ILE A 1 213 ? 17.421 5.449 9.992 1.00 86.38 213 ILE A C 1
ATOM 1706 O O . ILE A 1 213 ? 17.315 6.061 11.054 1.00 86.38 213 ILE A O 1
ATOM 1710 N N . TYR A 1 214 ? 18.009 5.979 8.918 1.00 83.81 214 TYR A N 1
ATOM 1711 C CA . TYR A 1 214 ? 18.618 7.307 8.927 1.00 83.81 214 TYR A CA 1
ATOM 1712 C C . TYR A 1 214 ? 17.582 8.433 9.035 1.00 83.81 214 TYR A C 1
ATOM 1714 O O . TYR A 1 214 ? 17.815 9.409 9.744 1.00 83.81 214 TYR A O 1
ATOM 1722 N N . VAL A 1 215 ? 16.435 8.299 8.359 1.00 82.56 215 VAL A N 1
ATOM 1723 C CA . VAL A 1 215 ? 15.340 9.280 8.417 1.00 82.56 215 VAL A CA 1
ATOM 1724 C C . VAL A 1 215 ? 14.689 9.283 9.800 1.00 82.56 215 VAL A C 1
ATOM 1726 O O . VAL A 1 215 ? 14.511 10.350 10.382 1.00 82.56 215 VAL A O 1
ATOM 1729 N N . ARG A 1 216 ? 14.407 8.100 10.363 1.00 82.38 216 ARG A N 1
ATOM 1730 C CA . ARG A 1 216 ? 13.778 7.956 11.688 1.00 82.38 216 ARG A CA 1
ATOM 1731 C C . ARG A 1 216 ? 14.706 8.323 12.841 1.00 82.38 216 ARG A C 1
ATOM 1733 O O . ARG A 1 216 ? 14.255 8.780 13.887 1.00 82.38 216 ARG A O 1
ATOM 1740 N N . ASN A 1 217 ? 16.009 8.111 12.675 1.00 84.44 217 ASN A N 1
ATOM 1741 C CA . ASN A 1 217 ? 17.010 8.456 13.671 1.00 84.44 217 ASN A CA 1
ATOM 1742 C C . ASN A 1 217 ? 18.248 9.079 13.004 1.00 84.44 217 ASN A C 1
ATOM 1744 O O . ASN A 1 217 ? 19.235 8.379 12.762 1.00 84.44 217 ASN A O 1
ATOM 1748 N N . PRO A 1 218 ? 18.259 10.411 12.796 1.00 83.19 218 PRO A N 1
ATOM 1749 C CA . PRO A 1 218 ? 19.393 11.113 12.188 1.00 83.19 218 PRO A CA 1
ATOM 1750 C C . PRO A 1 218 ? 20.716 10.973 12.960 1.00 83.19 218 PRO A C 1
ATOM 1752 O O . PRO A 1 218 ? 21.788 11.222 12.411 1.00 83.19 218 PRO A O 1
ATOM 1755 N N . SER A 1 219 ? 20.658 10.579 14.238 1.00 86.12 219 SER A N 1
ATOM 1756 C CA . SER A 1 219 ? 21.832 10.330 15.086 1.00 86.12 219 SER A CA 1
ATOM 1757 C C . SER A 1 219 ? 22.357 8.889 15.016 1.00 86.12 219 SER A C 1
ATOM 1759 O O . SER A 1 219 ? 23.383 8.574 15.629 1.00 86.12 219 SER A O 1
ATOM 1761 N N . ALA A 1 220 ? 21.675 8.005 14.279 1.00 85.62 220 ALA A N 1
ATOM 1762 C CA . ALA A 1 220 ? 22.068 6.615 14.125 1.00 85.62 220 ALA A CA 1
ATOM 1763 C C . ALA A 1 220 ? 23.458 6.501 13.486 1.00 85.62 220 ALA A C 1
ATOM 1765 O O . ALA A 1 220 ? 23.766 7.120 12.466 1.00 85.62 220 ALA A O 1
ATOM 1766 N N . LYS A 1 221 ? 24.305 5.654 14.077 1.00 86.12 221 LYS A N 1
ATOM 1767 C CA . LYS A 1 221 ? 25.609 5.291 13.519 1.00 86.12 221 LYS A CA 1
ATOM 1768 C C . LYS A 1 221 ? 25.469 3.969 12.783 1.00 86.12 221 LYS A C 1
ATOM 1770 O O . LYS A 1 221 ? 25.186 2.946 13.400 1.00 86.12 221 LYS A O 1
ATOM 1775 N N . ILE A 1 222 ? 25.669 4.003 11.473 1.00 85.06 222 ILE A N 1
ATOM 1776 C CA . ILE A 1 222 ? 25.555 2.840 10.594 1.00 85.06 222 ILE A CA 1
ATOM 1777 C C . ILE A 1 222 ? 26.960 2.460 10.133 1.00 85.06 222 ILE A C 1
ATOM 1779 O O . ILE A 1 222 ? 27.664 3.289 9.560 1.00 85.06 222 ILE A O 1
ATOM 1783 N N . ALA A 1 223 ? 27.349 1.207 10.366 1.00 86.12 223 ALA A N 1
ATOM 1784 C CA . ALA A 1 223 ? 28.540 0.607 9.780 1.00 86.12 223 ALA A CA 1
ATOM 1785 C C . ALA A 1 223 ? 28.102 -0.397 8.708 1.00 86.12 223 ALA A C 1
ATOM 1787 O O . ALA A 1 223 ? 27.343 -1.321 8.999 1.00 86.12 223 ALA A O 1
ATOM 1788 N N . LEU A 1 224 ? 28.564 -0.203 7.473 1.00 83.38 224 LEU A N 1
ATOM 1789 C CA . LEU A 1 224 ? 28.296 -1.100 6.352 1.00 83.38 224 LEU A CA 1
ATOM 1790 C C . LEU A 1 224 ? 29.595 -1.793 5.943 1.00 83.38 224 LEU A C 1
ATOM 1792 O O . LEU A 1 224 ? 30.574 -1.127 5.610 1.00 83.38 224 LEU A O 1
ATOM 1796 N N . THR A 1 225 ? 29.586 -3.122 5.933 1.00 83.25 225 THR A N 1
ATOM 1797 C CA . THR A 1 225 ? 30.703 -3.939 5.450 1.00 83.25 225 THR A CA 1
ATOM 1798 C C . THR A 1 225 ? 30.249 -4.784 4.263 1.00 83.25 225 THR A C 1
ATOM 1800 O O . THR A 1 225 ? 29.109 -5.244 4.193 1.00 83.25 225 THR A O 1
ATOM 1803 N N . CYS A 1 226 ? 31.132 -4.952 3.281 1.00 81.12 226 CYS A N 1
ATOM 1804 C CA . CYS A 1 226 ? 30.882 -5.752 2.088 1.00 81.12 226 CYS A CA 1
ATOM 1805 C C . CYS A 1 226 ? 32.203 -6.349 1.596 1.00 81.12 226 CYS A C 1
ATOM 1807 O O . CYS A 1 226 ? 33.237 -5.691 1.651 1.00 81.12 226 CYS A O 1
ATOM 1809 N N . HIS A 1 227 ? 32.164 -7.570 1.066 1.00 73.94 227 HIS A N 1
ATOM 1810 C CA . HIS A 1 227 ? 33.343 -8.238 0.508 1.00 73.94 227 HIS A CA 1
ATOM 1811 C C . HIS A 1 227 ? 33.782 -7.647 -0.854 1.00 73.94 227 HIS A C 1
ATOM 1813 O O . HIS A 1 227 ? 34.915 -7.855 -1.283 1.00 73.94 227 HIS A O 1
ATOM 1819 N N . ILE A 1 228 ? 32.906 -6.926 -1.572 1.00 66.44 228 ILE A N 1
ATOM 1820 C CA . ILE A 1 228 ? 33.186 -6.387 -2.917 1.00 66.44 228 ILE A CA 1
ATOM 1821 C C . ILE A 1 228 ? 32.954 -4.869 -2.955 1.00 66.44 228 ILE A C 1
ATOM 1823 O O . ILE A 1 228 ? 31.844 -4.390 -2.719 1.00 66.44 228 ILE A O 1
ATOM 1827 N N . LEU A 1 229 ? 34.000 -4.126 -3.339 1.00 55.44 229 LEU A N 1
ATOM 1828 C CA . LEU A 1 229 ? 34.061 -2.654 -3.363 1.00 55.44 229 LEU A CA 1
ATOM 1829 C C . LEU A 1 229 ? 33.048 -1.995 -4.317 1.00 55.44 229 LEU A C 1
ATOM 1831 O O . LEU A 1 229 ? 32.587 -0.884 -4.075 1.00 55.44 229 LEU A O 1
ATOM 1835 N N . 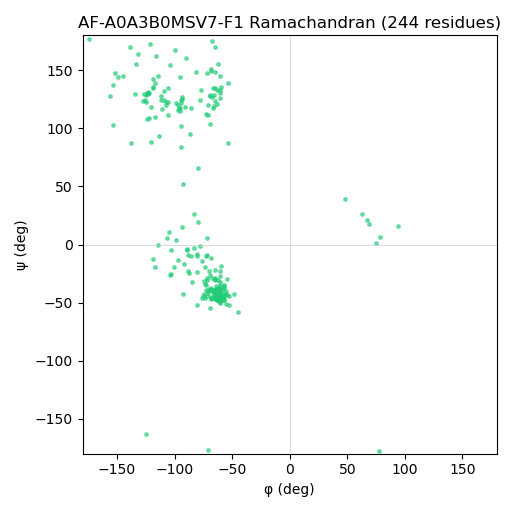LEU A 1 230 ? 32.697 -2.686 -5.406 1.00 56.97 230 LEU A N 1
ATOM 1836 C CA . LEU A 1 230 ? 31.801 -2.190 -6.461 1.00 56.97 230 LEU A CA 1
ATOM 1837 C C . LEU A 1 230 ? 30.389 -1.856 -5.946 1.00 56.97 230 LEU A C 1
ATOM 1839 O O . LEU A 1 230 ? 29.701 -1.036 -6.543 1.00 56.97 230 LEU A O 1
ATOM 1843 N N . LEU A 1 231 ? 29.974 -2.439 -4.816 1.00 51.75 231 LEU A N 1
ATOM 1844 C CA . LEU A 1 231 ? 28.681 -2.167 -4.178 1.00 51.75 231 LEU A CA 1
ATOM 1845 C C . LEU A 1 231 ? 28.666 -0.879 -3.330 1.00 51.75 231 LEU A C 1
ATOM 1847 O O . LEU A 1 231 ? 27.602 -0.473 -2.879 1.00 51.75 231 LEU A O 1
ATOM 1851 N N . LEU A 1 232 ? 29.821 -0.238 -3.112 1.00 51.94 232 LEU A N 1
ATOM 1852 C CA . LEU A 1 232 ? 29.991 0.913 -2.210 1.00 51.94 232 LEU A CA 1
ATOM 1853 C C . LEU A 1 232 ? 30.177 2.256 -2.944 1.00 51.94 232 LEU A C 1
ATOM 1855 O O . LEU A 1 232 ? 30.446 3.269 -2.304 1.00 51.94 232 LEU A O 1
ATOM 1859 N N . GLN A 1 233 ? 30.063 2.295 -4.277 1.00 51.75 233 GLN A N 1
ATOM 1860 C CA . GLN A 1 233 ? 30.423 3.484 -5.069 1.00 51.75 233 GLN A CA 1
ATOM 1861 C C . GLN A 1 233 ? 29.389 4.634 -5.059 1.00 51.75 233 GLN A C 1
ATOM 1863 O O . GLN A 1 233 ? 29.670 5.683 -5.625 1.00 51.75 233 GLN A O 1
ATOM 1868 N N . ASN A 1 234 ? 28.245 4.498 -4.379 1.00 44.84 234 ASN A N 1
ATOM 1869 C CA . ASN A 1 234 ? 27.260 5.564 -4.115 1.00 44.84 234 ASN A CA 1
ATOM 1870 C C . ASN A 1 234 ? 26.454 5.159 -2.857 1.00 44.84 234 ASN A C 1
ATOM 1872 O O . ASN A 1 234 ? 25.936 4.044 -2.917 1.00 44.84 234 ASN A O 1
ATOM 1876 N N . PRO A 1 235 ? 26.260 5.928 -1.749 1.00 44.19 235 PRO A N 1
ATOM 1877 C CA . PRO A 1 235 ? 26.586 7.319 -1.378 1.00 44.19 235 PRO A CA 1
ATOM 1878 C C . PRO A 1 235 ? 27.411 7.430 -0.050 1.00 44.19 235 PRO A C 1
ATOM 1880 O O . PRO A 1 235 ? 28.002 6.456 0.403 1.00 44.19 235 PRO A O 1
ATOM 1883 N N . LYS A 1 236 ? 27.472 8.625 0.577 1.00 38.34 236 LYS A N 1
ATOM 1884 C CA . LYS A 1 236 ? 28.194 8.964 1.834 1.00 38.34 236 LYS A CA 1
ATOM 1885 C C . LYS A 1 236 ? 27.845 8.043 3.023 1.00 38.34 236 LYS A C 1
ATOM 1887 O O . LYS A 1 236 ? 26.994 8.374 3.843 1.00 38.34 236 LYS A O 1
ATOM 1892 N N . VAL A 1 237 ? 28.547 6.924 3.148 1.00 42.16 237 VAL A N 1
ATOM 1893 C CA . VAL A 1 237 ? 28.520 6.023 4.308 1.00 42.16 237 VAL A CA 1
ATOM 1894 C C . VAL A 1 237 ? 29.930 5.983 4.893 1.00 42.16 237 VAL A C 1
ATOM 1896 O O . VAL A 1 237 ? 30.905 5.898 4.147 1.00 42.16 237 VAL A O 1
ATOM 1899 N N . LEU A 1 238 ? 30.062 6.086 6.218 1.00 41.69 238 LEU A N 1
ATOM 1900 C CA . LEU A 1 238 ? 31.351 5.878 6.876 1.00 41.69 238 LEU A CA 1
ATOM 1901 C C . LEU A 1 238 ? 31.675 4.379 6.791 1.00 41.69 238 LEU A C 1
ATOM 1903 O O . LEU A 1 238 ? 30.985 3.554 7.387 1.00 41.69 238 LEU A O 1
ATOM 1907 N N . VAL A 1 239 ? 32.689 4.031 6.002 1.00 43.59 239 VAL A N 1
ATOM 1908 C CA . VAL A 1 239 ? 33.129 2.646 5.802 1.00 43.59 239 VAL A CA 1
ATOM 1909 C C . VAL A 1 239 ? 34.280 2.364 6.763 1.00 43.59 239 VAL A C 1
ATOM 1911 O O . VAL A 1 239 ? 35.350 2.958 6.637 1.00 43.59 239 VAL A O 1
ATOM 1914 N N . CYS A 1 240 ? 34.070 1.458 7.718 1.00 36.66 240 CYS A N 1
ATOM 1915 C CA . CYS A 1 240 ? 35.159 0.872 8.494 1.00 36.66 240 CYS A CA 1
ATOM 1916 C C . CYS A 1 240 ? 35.712 -0.328 7.717 1.00 36.66 240 CYS A C 1
ATOM 1918 O O . CYS A 1 240 ? 34.990 -1.291 7.462 1.00 36.66 240 CYS A O 1
ATOM 1920 N N . TYR A 1 241 ? 36.983 -0.246 7.326 1.00 38.34 241 TYR A N 1
ATOM 1921 C CA . TYR A 1 241 ? 37.754 -1.388 6.848 1.00 38.34 241 TYR A CA 1
ATOM 1922 C C . TYR A 1 241 ? 38.452 -2.023 8.043 1.00 38.34 241 TYR A C 1
ATOM 1924 O O . TYR A 1 241 ? 39.325 -1.384 8.616 1.00 38.34 241 TYR A O 1
ATOM 1932 N N . ASP A 1 242 ? 38.132 -3.278 8.338 1.00 30.16 242 ASP A N 1
ATOM 1933 C CA . ASP A 1 242 ? 39.073 -4.177 9.001 1.00 30.16 242 ASP A CA 1
ATOM 1934 C C . ASP A 1 242 ? 39.412 -5.278 7.998 1.00 30.16 242 ASP A C 1
ATOM 1936 O O . ASP A 1 242 ? 38.681 -6.250 7.815 1.00 30.16 242 ASP A O 1
ATOM 1940 N N . ALA A 1 243 ? 40.502 -5.057 7.266 1.00 30.17 243 ALA A N 1
ATOM 1941 C CA . ALA A 1 243 ? 41.162 -6.090 6.490 1.00 30.17 243 ALA A CA 1
ATOM 1942 C C . ALA A 1 243 ? 42.282 -6.674 7.356 1.00 30.17 243 ALA A C 1
ATOM 1944 O O . ALA A 1 243 ? 43.433 -6.261 7.240 1.00 30.17 243 ALA A O 1
ATOM 1945 N N . GLU A 1 244 ? 41.951 -7.629 8.223 1.00 25.31 244 GLU A N 1
ATOM 1946 C CA . GLU A 1 244 ? 42.950 -8.584 8.699 1.00 25.31 244 GLU A CA 1
ATOM 1947 C C . GLU A 1 244 ? 42.869 -9.828 7.818 1.00 25.31 244 GLU A C 1
ATOM 1949 O O . GLU A 1 244 ? 41.960 -10.651 7.912 1.00 25.31 244 GLU A O 1
ATOM 1954 N N .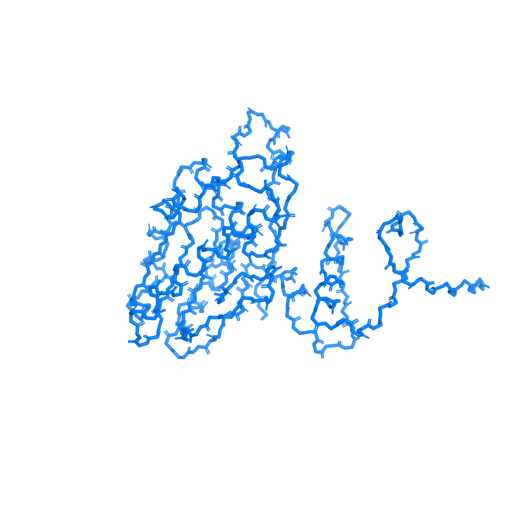 VAL A 1 245 ? 43.826 -9.902 6.894 1.00 31.14 245 VAL A N 1
ATOM 1955 C CA . VAL A 1 245 ? 44.209 -11.143 6.228 1.00 31.14 245 VAL A CA 1
ATOM 1956 C C . VAL A 1 245 ? 44.832 -12.037 7.298 1.00 31.14 245 VAL A C 1
ATOM 1958 O O . VAL A 1 245 ? 45.871 -11.682 7.855 1.00 31.14 245 VAL A O 1
ATOM 1961 N N . ILE A 1 246 ? 44.209 -13.185 7.561 1.00 30.80 246 ILE A N 1
ATOM 1962 C CA . ILE A 1 246 ? 44.882 -14.359 8.129 1.00 30.80 246 ILE A CA 1
ATOM 1963 C C . ILE A 1 246 ? 44.836 -15.456 7.073 1.00 30.80 246 ILE A C 1
ATOM 1965 O O . ILE A 1 246 ? 43.727 -15.708 6.546 1.00 30.80 246 ILE A O 1
#

Secondary structure (DSSP, 8-state):
---TTEEE-SPP-TTTHHHHHHHHHHHHHTT--EEEESS-TT-TT---S--SEEEEE-TTB-EEEEE-SS-HHHHHHHHHHHHHHHHHHHHHTTTHHHH--HHHHHHHHEEEES-GGG--HHHHHHHSB---HHHHHHHHHHHHHHTT----TTTS-SSPPSSHHHHHHTPPP---HHHHHHHHS---SS-------TTS-HHHHHHHHHHHHHHH-TT-------S-GGGGSSS-----------

Sequence (246 aa):
MTSSFFFNQANKSEENKQLLEQLEEWAAENNTQVYVVDGPLGDDKYEYSHVGHIVALSPGRKIALINFGASEEEFEEFIEDFIEDVGSISDKYEYKDAIGRPRKWRKSLLLEIEDGKAFSLDDYLAQSLVDDPAKRRISELVISLITGSINDIERATAELPDNLLDKVKQKIQLFDGDQTRFIYQGINKKSVHIQGLSGTGKTELLLHKLKDIYVRNPSAKIALTCHILLLLQNPKVLVCYDAEVI

Radius of gyration: 19.33 Å; Cα contacts (8 Å, |Δi|>4): 330; chains: 1; bounding box: 66×34×45 Å

Mean predicted aligned error: 7.3 Å

pLDDT: mean 85.64, std 14.74, range [25.31, 98.12]